Protein AF-A0A929UWH1-F1 (afdb_monomer_lite)

Sequence (260 aa):
MHHELGLTNNSSDIETAPYHGENELKEGVLEALEKSCQVIRGFQQEQYAELMKLINSEALKLARLQFPENMRELSITMRNKKVPEQARENARAQVREIVDFMKRVIMEEIKVGEVDDPPIENARNIVNGVIEDYDINRNDPQAVLDALGVLRIDEEGKKVYRYPGEPLMPQQTTAAYSAYKKAVDEHEAAGELFKQDKSDDNRRNDLIKADMARRYAHNAVARDFKKIFGLNHPDGTPYAEKDYRELIAEMLVTDRQNKQ

Structure (mmCIF, N/CA/C/O backbone):
data_AF-A0A929UWH1-F1
#
_entry.id   AF-A0A929UWH1-F1
#
loop_
_atom_site.group_PDB
_atom_site.id
_atom_site.type_symbol
_atom_site.label_atom_id
_atom_site.label_alt_id
_atom_site.label_comp_id
_atom_site.label_asym_id
_atom_site.label_entity_id
_atom_site.label_seq_id
_atom_site.pdbx_PDB_ins_code
_atom_site.Cartn_x
_atom_site.Cartn_y
_atom_site.Cartn_z
_atom_site.occupancy
_atom_site.B_iso_or_equiv
_atom_site.auth_seq_id
_atom_site.auth_comp_id
_atom_site.auth_asym_id
_atom_site.auth_atom_id
_atom_site.pdbx_PDB_model_num
ATOM 1 N N . MET A 1 1 ? 45.318 -7.996 49.263 1.00 38.03 1 MET A N 1
ATOM 2 C CA . MET A 1 1 ? 44.661 -6.771 48.767 1.00 38.03 1 MET A CA 1
ATOM 3 C C . MET A 1 1 ? 43.555 -7.197 47.819 1.00 38.03 1 MET A C 1
ATOM 5 O O . MET A 1 1 ? 43.838 -7.492 46.668 1.00 38.03 1 MET A O 1
ATOM 9 N N . HIS A 1 2 ? 42.335 -7.319 48.336 1.00 36.84 2 HIS A N 1
ATOM 10 C CA . HIS A 1 2 ? 41.123 -7.562 47.557 1.00 36.84 2 HIS A CA 1
ATOM 11 C C . HIS A 1 2 ? 40.229 -6.343 47.773 1.00 36.84 2 HIS A C 1
ATOM 13 O O . HIS A 1 2 ? 39.871 -6.054 48.911 1.00 36.84 2 HIS A O 1
ATOM 19 N N . HIS A 1 3 ? 39.947 -5.593 46.709 1.00 36.22 3 HIS A N 1
ATOM 20 C CA . HIS A 1 3 ? 38.928 -4.550 46.732 1.00 36.22 3 HIS A CA 1
ATOM 21 C C . HIS A 1 3 ? 37.632 -5.173 46.220 1.00 36.22 3 HIS A C 1
ATOM 23 O O . HIS A 1 3 ? 37.463 -5.368 45.019 1.00 36.22 3 HIS A O 1
ATOM 29 N N . GLU A 1 4 ? 36.740 -5.521 47.142 1.00 38.09 4 GLU A N 1
ATOM 30 C CA . GLU A 1 4 ? 35.331 -5.730 46.830 1.00 38.09 4 GLU A CA 1
ATOM 31 C C . GLU A 1 4 ? 34.687 -4.350 46.647 1.00 38.09 4 GLU A C 1
ATOM 33 O O . GLU A 1 4 ? 34.650 -3.538 47.572 1.00 38.09 4 GLU A O 1
ATOM 38 N N . LEU A 1 5 ? 34.217 -4.059 45.434 1.00 42.53 5 LEU A N 1
ATOM 39 C CA . LEU A 1 5 ? 33.290 -2.958 45.192 1.00 42.53 5 LEU A CA 1
ATOM 40 C C . LEU A 1 5 ? 31.887 -3.475 45.515 1.00 42.53 5 LEU A C 1
ATOM 42 O O . LEU A 1 5 ? 31.260 -4.155 44.706 1.00 42.53 5 LEU A O 1
ATOM 46 N N . GLY A 1 6 ? 31.421 -3.180 46.727 1.00 40.16 6 GLY A N 1
ATOM 47 C CA . GLY A 1 6 ? 30.040 -3.410 47.129 1.00 40.16 6 GLY A CA 1
ATOM 48 C C . GLY A 1 6 ? 29.099 -2.492 46.352 1.00 40.16 6 GLY A C 1
ATOM 49 O O . GLY A 1 6 ? 28.959 -1.320 46.686 1.00 40.16 6 GLY A O 1
ATOM 50 N N . LEU A 1 7 ? 28.443 -3.030 45.325 1.00 41.78 7 LEU A N 1
ATOM 51 C CA . LEU A 1 7 ? 27.240 -2.448 44.735 1.00 41.78 7 LEU A CA 1
ATOM 52 C C . LEU A 1 7 ? 26.033 -3.201 45.295 1.00 41.78 7 LEU A C 1
ATOM 54 O O . LEU A 1 7 ? 25.549 -4.169 44.712 1.00 41.78 7 LEU A O 1
ATOM 58 N N . THR A 1 8 ? 25.553 -2.769 46.457 1.00 43.72 8 THR A N 1
ATOM 59 C CA . THR A 1 8 ? 24.218 -3.138 46.930 1.00 43.72 8 THR A CA 1
ATOM 60 C C . THR A 1 8 ? 23.204 -2.289 46.167 1.00 43.72 8 THR A C 1
ATOM 62 O O . THR A 1 8 ? 22.908 -1.164 46.563 1.00 43.72 8 THR A O 1
ATOM 65 N N . ASN A 1 9 ? 22.694 -2.802 45.047 1.00 43.44 9 ASN A N 1
ATOM 66 C CA . ASN A 1 9 ? 21.530 -2.220 44.382 1.00 43.44 9 ASN A CA 1
ATOM 67 C C . ASN A 1 9 ? 20.269 -2.614 45.159 1.00 43.44 9 ASN A C 1
ATOM 69 O O . ASN A 1 9 ? 19.673 -3.660 44.903 1.00 43.44 9 ASN A O 1
ATOM 73 N N . ASN A 1 10 ? 19.853 -1.768 46.101 1.00 41.88 10 ASN A N 1
ATOM 74 C CA . ASN A 1 10 ? 18.475 -1.787 46.580 1.00 41.88 10 ASN A CA 1
ATOM 75 C C . ASN A 1 10 ? 17.590 -1.171 45.488 1.00 41.88 10 ASN A C 1
ATOM 77 O O . ASN A 1 10 ? 17.673 0.014 45.185 1.00 41.88 10 ASN A O 1
ATOM 81 N N . SER A 1 11 ? 16.768 -2.011 44.863 1.00 47.72 11 SER A N 1
ATOM 82 C CA . SER A 1 11 ? 15.893 -1.691 43.727 1.00 47.72 11 SER A CA 1
ATOM 83 C C . SER A 1 11 ? 14.599 -0.944 44.116 1.00 47.72 11 SER A C 1
ATOM 85 O O . SER A 1 11 ? 13.611 -1.039 43.389 1.00 47.72 11 SER A O 1
ATOM 87 N N . SER A 1 12 ? 14.541 -0.241 45.251 1.00 52.47 12 SER A N 1
ATOM 88 C CA . SER A 1 12 ? 13.263 0.255 45.800 1.00 52.47 12 SER A CA 1
ATOM 89 C C . SER A 1 12 ? 13.141 1.759 46.035 1.00 52.47 12 SER A C 1
ATOM 91 O O . SER A 1 12 ? 12.050 2.192 46.385 1.00 52.47 12 SER A O 1
ATOM 93 N N . ASP A 1 13 ? 14.176 2.568 45.804 1.00 45.16 13 ASP A N 1
ATOM 94 C CA . ASP A 1 13 ? 14.167 3.961 46.288 1.00 45.16 13 ASP A CA 1
ATOM 95 C C . ASP A 1 13 ? 14.037 4.999 45.158 1.00 45.16 13 ASP A C 1
ATOM 97 O O . ASP A 1 13 ? 14.641 6.069 45.202 1.00 45.16 13 ASP A O 1
ATOM 101 N N . ILE A 1 14 ? 13.237 4.704 44.127 1.00 45.81 14 ILE A N 1
ATOM 102 C CA . ILE A 1 14 ? 12.663 5.767 43.289 1.00 45.81 14 ILE A CA 1
ATOM 103 C C . ILE A 1 14 ? 11.244 5.999 43.799 1.00 45.81 14 ILE A C 1
ATOM 105 O O . ILE A 1 14 ? 10.287 5.384 43.331 1.00 45.81 14 ILE A O 1
ATOM 109 N N . GLU A 1 15 ? 11.114 6.878 44.792 1.00 42.31 15 GLU A N 1
ATOM 110 C CA . GLU A 1 15 ? 9.823 7.446 45.166 1.00 42.31 15 GLU A CA 1
ATOM 111 C C . GLU A 1 15 ? 9.241 8.170 43.942 1.00 42.31 15 GLU A C 1
ATOM 113 O O . GLU A 1 15 ? 9.711 9.234 43.536 1.00 42.31 15 GLU A O 1
ATOM 118 N N . THR A 1 16 ? 8.213 7.588 43.321 1.00 54.50 16 THR A N 1
ATOM 119 C CA . THR A 1 16 ? 7.440 8.234 42.256 1.00 54.50 16 THR A CA 1
ATOM 120 C C . THR A 1 16 ? 6.512 9.278 42.872 1.00 54.50 16 THR A C 1
ATOM 122 O O . THR A 1 16 ? 5.300 9.075 42.975 1.00 54.50 16 THR A O 1
ATOM 125 N N . ALA A 1 17 ? 7.077 10.399 43.319 1.00 46.97 17 ALA A N 1
ATOM 126 C CA . ALA A 1 17 ? 6.291 11.606 43.526 1.00 46.97 17 ALA A CA 1
ATOM 127 C C . ALA A 1 17 ? 5.683 12.035 42.171 1.00 46.97 17 ALA A C 1
ATOM 129 O O . ALA A 1 17 ? 6.364 11.914 41.146 1.00 46.97 17 ALA A O 1
ATOM 130 N N . PRO A 1 18 ? 4.429 12.529 42.118 1.00 45.47 18 PRO A N 1
ATOM 131 C CA . PRO A 1 18 ? 3.851 13.048 40.883 1.00 45.47 18 PRO A CA 1
ATOM 132 C C . PRO A 1 18 ? 4.742 14.171 40.346 1.00 45.47 18 PRO A C 1
ATOM 134 O O . PRO A 1 18 ? 4.928 15.197 41.002 1.00 45.47 18 PRO A O 1
ATOM 137 N N . TYR A 1 19 ? 5.337 13.966 39.174 1.00 48.81 19 TYR A N 1
ATOM 138 C CA . TYR A 1 19 ? 6.228 14.949 38.572 1.00 48.81 19 TYR A CA 1
ATOM 139 C C . TYR A 1 19 ? 5.392 16.127 38.052 1.00 48.81 19 TYR A C 1
ATOM 141 O O . TYR A 1 19 ? 4.645 15.997 37.080 1.00 48.81 19 TYR A O 1
ATOM 149 N N . HIS A 1 20 ? 5.494 17.290 38.701 1.00 48.88 20 HIS A N 1
ATOM 150 C CA . HIS A 1 20 ? 4.890 18.538 38.227 1.00 48.88 20 HIS A CA 1
ATOM 151 C C . HIS A 1 20 ? 5.656 19.052 37.001 1.00 48.88 20 HIS A C 1
ATOM 153 O O . HIS A 1 20 ? 6.527 19.905 37.103 1.00 48.88 20 HIS A O 1
ATOM 159 N N . GLY A 1 21 ? 5.343 18.458 35.852 1.00 49.44 21 GLY A N 1
ATOM 160 C CA . GLY A 1 21 ? 5.981 18.728 34.565 1.00 49.44 21 GLY A CA 1
ATOM 161 C C . GLY A 1 21 ? 5.683 17.670 33.501 1.00 49.44 21 GLY A C 1
ATOM 162 O O . GLY A 1 21 ? 6.377 17.622 32.494 1.00 49.44 21 GLY A O 1
ATOM 163 N N . GLU A 1 22 ? 4.681 16.794 33.692 1.00 56.84 22 GLU A N 1
ATOM 164 C CA . GLU A 1 22 ? 4.363 15.716 32.738 1.00 56.84 22 GLU A CA 1
ATOM 165 C C . GLU A 1 22 ? 4.211 16.198 31.290 1.00 56.84 22 GLU A C 1
ATOM 167 O O . GLU A 1 22 ? 4.570 15.466 30.372 1.00 56.84 22 GLU A O 1
ATOM 172 N N . ASN A 1 23 ? 3.694 17.411 31.079 1.00 55.59 23 ASN A N 1
ATOM 173 C CA . ASN A 1 23 ? 3.563 17.984 29.741 1.00 55.59 23 ASN A CA 1
ATOM 174 C C . ASN A 1 23 ? 4.925 18.364 29.146 1.00 55.59 23 ASN A C 1
ATOM 176 O O . ASN A 1 23 ? 5.203 17.969 28.022 1.00 55.59 23 ASN A O 1
ATOM 180 N N . GLU A 1 24 ? 5.803 19.018 29.908 1.00 55.66 24 GLU A N 1
ATOM 181 C CA . GLU A 1 24 ? 7.163 19.373 29.469 1.00 55.66 24 GLU A CA 1
ATOM 182 C C . GLU A 1 24 ? 8.031 18.123 29.246 1.00 55.66 24 GLU A C 1
ATOM 184 O O . GLU A 1 24 ? 8.805 18.049 28.294 1.00 55.66 24 GLU A O 1
ATOM 189 N N . LEU A 1 25 ? 7.853 17.087 30.075 1.00 55.75 25 LEU A N 1
ATOM 190 C CA . LEU A 1 25 ? 8.515 15.793 29.902 1.00 55.75 25 LEU A CA 1
ATOM 191 C C . LEU A 1 25 ? 8.012 15.068 28.643 1.00 55.75 25 LEU A C 1
ATOM 193 O O . LEU A 1 25 ? 8.815 14.527 27.885 1.00 55.75 25 LEU A O 1
ATOM 197 N N . LYS A 1 26 ? 6.696 15.071 28.388 1.00 58.78 26 LYS A N 1
ATOM 198 C CA . LYS A 1 26 ? 6.110 14.513 27.156 1.00 58.78 26 LYS A CA 1
ATOM 199 C C . LYS A 1 26 ? 6.575 15.280 25.918 1.00 58.78 26 LYS A C 1
ATOM 201 O O . LYS A 1 26 ? 6.904 14.645 24.920 1.00 58.78 26 LYS A O 1
ATOM 206 N N . GLU A 1 27 ? 6.643 16.607 25.981 1.00 61.00 27 GLU A N 1
ATOM 207 C CA . GLU A 1 27 ? 7.159 17.453 24.900 1.00 61.00 27 GLU A CA 1
ATOM 208 C C . GLU A 1 27 ? 8.643 17.180 24.628 1.00 61.00 27 GLU A C 1
ATOM 210 O O . GLU A 1 27 ? 9.016 16.956 23.478 1.00 61.00 27 GLU A O 1
ATOM 215 N N . GLY A 1 28 ? 9.472 17.070 25.670 1.00 66.38 28 GLY A N 1
ATOM 216 C CA . GLY A 1 28 ? 10.888 16.718 25.527 1.00 66.38 28 GLY A CA 1
ATOM 217 C C . GLY A 1 28 ? 11.109 15.320 24.934 1.00 66.38 28 GLY A C 1
ATOM 218 O O . GLY A 1 28 ? 12.001 15.128 24.103 1.00 66.38 28 GLY A O 1
ATOM 219 N N . VAL A 1 29 ? 10.272 14.341 25.298 1.00 68.25 29 VAL A N 1
ATOM 220 C CA . VAL A 1 29 ? 10.299 12.994 24.700 1.00 68.25 29 VAL A CA 1
ATOM 221 C C . VAL A 1 29 ? 9.886 13.035 23.226 1.00 68.25 29 VAL A C 1
ATOM 223 O O . VAL A 1 29 ? 10.536 12.396 22.398 1.00 68.25 29 VAL A O 1
ATOM 226 N N . LEU A 1 30 ? 8.846 13.796 22.873 1.00 61.34 30 LEU A N 1
ATOM 227 C CA . LEU A 1 30 ? 8.414 13.962 21.482 1.00 61.34 30 LEU A CA 1
ATOM 228 C C . LEU A 1 30 ? 9.494 14.637 20.629 1.00 61.34 30 LEU A C 1
ATOM 230 O O . LEU A 1 30 ? 9.808 14.135 19.553 1.00 61.34 30 LEU A O 1
ATOM 234 N N . GLU A 1 31 ? 10.126 15.701 21.125 1.00 70.44 31 GLU A N 1
ATOM 235 C CA . GLU A 1 31 ? 11.210 16.391 20.417 1.00 70.44 31 GLU A CA 1
ATOM 236 C C . GLU A 1 31 ? 12.421 15.463 20.192 1.00 70.44 31 GLU A C 1
ATOM 238 O O . GLU A 1 31 ? 13.012 15.432 19.108 1.00 70.44 31 GLU A O 1
ATOM 243 N N . ALA A 1 32 ? 12.779 14.652 21.193 1.00 69.25 32 ALA A N 1
ATOM 244 C CA . ALA A 1 32 ? 13.854 13.667 21.076 1.00 69.25 32 ALA A CA 1
ATOM 245 C C . ALA A 1 32 ? 13.533 12.566 20.049 1.00 69.25 32 ALA A C 1
ATOM 247 O O . ALA A 1 32 ? 14.407 12.164 19.269 1.00 69.25 32 ALA A O 1
ATOM 248 N N . LEU A 1 33 ? 12.282 12.098 20.012 1.00 65.19 33 LEU A N 1
ATOM 249 C CA . LEU A 1 33 ? 11.807 11.136 19.017 1.00 65.19 33 LEU A CA 1
ATOM 250 C C . LEU 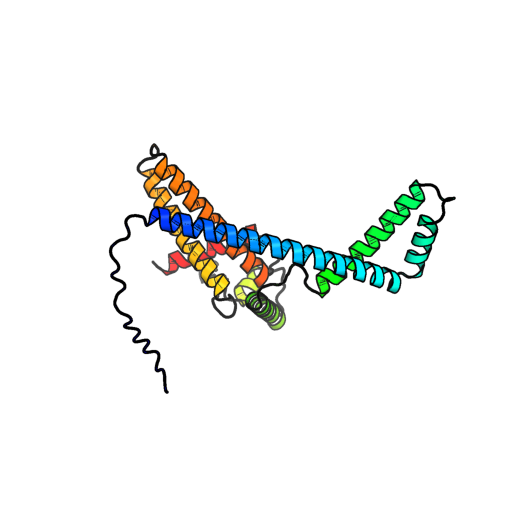A 1 33 ? 11.786 11.742 17.610 1.00 65.19 33 LEU A C 1
ATOM 252 O O . LEU A 1 33 ? 12.208 11.076 16.666 1.00 65.19 33 LEU A O 1
ATOM 256 N N . GLU A 1 34 ? 11.364 12.997 17.455 1.00 64.94 34 GLU A N 1
ATOM 257 C CA . GLU A 1 34 ? 11.381 13.698 16.167 1.00 64.94 34 GLU A CA 1
ATOM 258 C C . GLU A 1 34 ? 12.802 13.872 15.633 1.00 64.94 34 GLU A C 1
ATOM 260 O O . GLU A 1 34 ? 13.061 13.546 14.471 1.00 64.94 34 GLU A O 1
ATOM 265 N N . LYS A 1 35 ? 13.747 14.302 16.478 1.00 76.38 35 LYS A N 1
ATOM 266 C CA . LYS A 1 35 ? 15.167 14.410 16.103 1.00 76.38 35 LYS A CA 1
ATOM 267 C C . LYS A 1 35 ? 15.742 13.055 15.706 1.00 76.38 35 LYS A C 1
ATOM 269 O O . LYS A 1 35 ? 16.401 12.945 14.674 1.00 76.38 35 LYS A O 1
ATOM 274 N N . SER A 1 36 ? 15.438 12.011 16.473 1.00 69.12 36 SER A N 1
ATOM 275 C CA . SER A 1 36 ? 15.873 10.646 16.157 1.00 69.12 36 SER A CA 1
ATOM 276 C C . SER A 1 36 ? 15.295 10.170 14.819 1.00 69.12 36 SER A C 1
ATOM 278 O O . SER A 1 36 ? 16.029 9.654 13.978 1.00 69.12 36 SER A O 1
ATOM 280 N N . CYS A 1 37 ? 14.007 10.420 14.560 1.00 62.44 37 CYS A N 1
ATOM 281 C CA . CYS A 1 37 ? 13.369 10.128 13.276 1.00 62.44 37 CYS A CA 1
ATOM 282 C C . CYS A 1 37 ? 14.017 10.892 12.112 1.00 62.44 37 CYS A C 1
ATOM 284 O O . CYS A 1 37 ? 14.221 10.318 11.044 1.00 62.44 37 CYS A O 1
ATOM 286 N N . GLN A 1 38 ? 14.338 12.177 12.291 1.00 64.31 38 GLN A N 1
ATOM 287 C CA . GLN A 1 38 ? 15.007 12.986 11.267 1.00 64.31 38 GLN A CA 1
ATOM 288 C C . GLN A 1 38 ? 16.402 12.443 10.939 1.00 64.31 38 GLN A C 1
ATOM 290 O O . GLN A 1 38 ? 16.737 12.302 9.764 1.00 64.31 38 GLN A O 1
ATOM 295 N N . VAL A 1 39 ? 17.182 12.077 11.958 1.00 75.56 39 VAL A N 1
ATOM 296 C CA . VAL A 1 39 ? 18.516 11.481 11.791 1.00 75.56 39 VAL A CA 1
ATOM 297 C C . VAL A 1 39 ? 18.433 10.144 11.049 1.00 75.56 39 VAL A C 1
ATOM 299 O O . VAL A 1 39 ? 19.158 9.936 10.078 1.00 75.56 39 VAL A O 1
ATOM 302 N N . ILE A 1 40 ? 17.502 9.266 11.436 1.00 70.19 40 ILE A N 1
ATOM 303 C CA . ILE A 1 40 ? 17.277 7.982 10.752 1.00 70.19 40 ILE A CA 1
ATOM 304 C C . ILE A 1 40 ? 16.884 8.202 9.285 1.00 70.19 40 ILE A C 1
ATOM 306 O O . ILE A 1 40 ? 17.428 7.539 8.403 1.00 70.19 40 ILE A O 1
ATOM 310 N N . ARG A 1 41 ? 15.991 9.161 8.999 1.00 64.12 41 ARG A N 1
ATOM 311 C CA . ARG A 1 41 ? 15.627 9.515 7.616 1.00 64.12 41 ARG A CA 1
ATOM 312 C C . ARG A 1 41 ? 16.831 10.010 6.816 1.00 64.12 41 ARG A C 1
ATOM 314 O O . ARG A 1 41 ? 16.951 9.651 5.649 1.00 64.12 41 ARG A O 1
ATOM 321 N N . GLY A 1 42 ? 17.716 10.793 7.432 1.00 69.94 42 GLY A N 1
ATOM 322 C CA . GLY A 1 42 ? 18.971 11.230 6.816 1.00 69.94 42 GLY A CA 1
ATOM 323 C C . GLY A 1 42 ? 19.850 10.047 6.409 1.00 69.94 42 GLY A C 1
ATOM 324 O O . GLY A 1 42 ? 20.216 9.928 5.242 1.00 69.94 42 GLY A O 1
ATOM 325 N N . PHE A 1 43 ? 20.090 9.106 7.326 1.00 73.88 43 PHE A N 1
ATOM 326 C CA . PHE A 1 43 ? 20.864 7.898 7.021 1.00 73.88 43 PHE A CA 1
ATOM 327 C C . PHE A 1 43 ? 20.225 7.041 5.925 1.00 73.88 43 PHE A C 1
ATOM 329 O O . PHE A 1 43 ? 20.925 6.551 5.041 1.00 73.88 43 PHE A O 1
ATOM 336 N N . GLN A 1 44 ? 18.899 6.889 5.936 1.00 67.81 44 GLN A N 1
ATOM 337 C CA . GLN A 1 44 ? 18.180 6.157 4.891 1.00 67.81 44 GLN A CA 1
ATOM 338 C C . GLN A 1 44 ? 18.331 6.824 3.517 1.00 67.81 44 GLN A C 1
ATOM 340 O O . GLN A 1 44 ? 18.519 6.131 2.518 1.00 67.81 44 GLN A O 1
ATOM 345 N N . GLN A 1 45 ? 18.290 8.158 3.451 1.00 65.44 45 GLN A N 1
ATOM 346 C CA . GLN A 1 45 ? 18.508 8.901 2.207 1.00 65.44 45 GLN A CA 1
ATOM 347 C C . GLN A 1 45 ? 19.938 8.740 1.682 1.00 65.44 45 GLN A C 1
ATOM 349 O O . GLN A 1 45 ? 20.121 8.531 0.483 1.00 65.44 45 GLN A O 1
ATOM 354 N N . GLU A 1 46 ? 20.942 8.796 2.559 1.00 75.12 46 GLU A N 1
ATOM 355 C CA . GLU A 1 46 ? 22.346 8.587 2.189 1.00 75.12 46 GLU A CA 1
ATOM 356 C C . GLU A 1 46 ? 22.598 7.162 1.687 1.00 75.12 46 GLU A C 1
ATOM 358 O O . GLU A 1 46 ? 23.182 6.975 0.617 1.00 75.12 46 GLU A O 1
ATOM 363 N N . GLN A 1 47 ? 22.095 6.154 2.404 1.00 73.31 47 GLN A N 1
ATOM 364 C CA . GLN A 1 47 ? 22.201 4.753 1.993 1.00 73.31 47 GLN A CA 1
ATOM 365 C C . GLN A 1 47 ? 21.502 4.501 0.657 1.00 73.31 47 GLN A C 1
ATOM 367 O O . GLN A 1 47 ? 22.062 3.840 -0.219 1.00 73.31 47 GLN A O 1
ATOM 372 N N . TYR A 1 48 ? 20.308 5.068 0.468 1.00 72.00 48 TYR A N 1
ATOM 373 C CA . TYR A 1 48 ? 19.596 4.976 -0.800 1.00 72.00 48 TYR A CA 1
ATOM 374 C C . TYR A 1 48 ? 20.378 5.655 -1.931 1.00 72.00 48 TYR A C 1
ATOM 376 O O . TYR A 1 48 ? 20.497 5.098 -3.018 1.00 72.00 48 TYR A O 1
ATOM 384 N N . ALA A 1 49 ? 20.975 6.825 -1.690 1.00 73.75 49 ALA A N 1
ATOM 385 C CA . ALA A 1 49 ? 21.788 7.509 -2.691 1.00 73.75 49 ALA A CA 1
ATOM 386 C C . ALA A 1 49 ? 23.019 6.683 -3.112 1.00 73.75 49 ALA A C 1
ATOM 388 O O . ALA A 1 49 ? 23.303 6.587 -4.308 1.00 73.75 49 ALA A O 1
ATOM 389 N N . GLU A 1 50 ? 23.725 6.060 -2.165 1.00 83.00 50 GLU A N 1
ATOM 390 C CA . GLU A 1 50 ? 24.855 5.168 -2.461 1.00 83.00 50 GLU A CA 1
ATOM 391 C C . GLU A 1 50 ? 24.418 3.909 -3.218 1.00 83.00 50 GLU A C 1
ATOM 393 O O . GLU A 1 50 ? 25.018 3.550 -4.235 1.00 83.00 50 GLU A O 1
ATOM 398 N N . LEU A 1 51 ? 23.311 3.290 -2.806 1.00 79.31 51 LEU A N 1
ATOM 399 C CA . LEU A 1 51 ? 22.727 2.155 -3.517 1.00 79.31 51 LEU A CA 1
ATOM 400 C C . LEU A 1 51 ? 22.378 2.519 -4.966 1.00 79.31 51 LEU A C 1
ATOM 402 O O . LEU A 1 51 ? 22.732 1.798 -5.897 1.00 79.31 51 LEU A O 1
ATOM 406 N N . MET A 1 52 ? 21.767 3.683 -5.188 1.00 79.62 52 MET A N 1
ATOM 407 C CA . MET A 1 52 ? 21.434 4.153 -6.532 1.00 79.62 52 MET A CA 1
ATOM 408 C C . MET A 1 52 ? 22.676 4.419 -7.391 1.00 79.62 52 MET A C 1
ATOM 410 O O . MET A 1 52 ? 22.634 4.181 -8.600 1.00 79.62 52 MET A O 1
ATOM 414 N N . LYS A 1 53 ? 23.799 4.866 -6.808 1.00 86.75 53 LYS A N 1
ATOM 415 C CA . LYS A 1 53 ? 25.076 4.982 -7.539 1.00 86.75 53 LYS A CA 1
ATOM 416 C C . LYS A 1 53 ? 25.568 3.616 -8.015 1.00 86.75 53 LYS A C 1
ATOM 418 O O . LYS A 1 53 ? 25.965 3.493 -9.176 1.00 86.75 53 LYS A O 1
ATOM 423 N N . LEU A 1 54 ? 25.512 2.601 -7.151 1.00 87.75 54 LEU A N 1
ATOM 424 C CA . LEU A 1 54 ? 25.902 1.231 -7.492 1.00 87.75 54 LEU A CA 1
ATOM 425 C C . LEU A 1 54 ? 25.001 0.653 -8.586 1.00 87.75 54 LEU A C 1
ATOM 427 O O . LEU A 1 54 ? 25.508 0.175 -9.599 1.00 87.75 54 LEU A O 1
ATOM 431 N N . ILE A 1 55 ? 23.681 0.793 -8.445 1.00 82.31 55 ILE A N 1
ATOM 432 C CA . ILE A 1 55 ? 22.711 0.325 -9.443 1.00 82.31 55 ILE A CA 1
ATOM 433 C C . ILE A 1 55 ? 22.950 0.998 -10.794 1.00 82.31 55 ILE A C 1
ATOM 435 O O . ILE A 1 55 ? 22.994 0.317 -11.811 1.00 82.31 55 ILE A O 1
ATOM 439 N N . ASN A 1 56 ? 23.156 2.318 -10.834 1.00 84.88 56 ASN A N 1
ATOM 440 C CA . ASN A 1 56 ? 23.435 3.020 -12.091 1.00 84.88 56 ASN A CA 1
ATOM 441 C C . ASN A 1 56 ? 24.734 2.514 -12.755 1.00 84.88 56 ASN A C 1
ATOM 443 O O . ASN A 1 56 ? 24.814 2.426 -13.982 1.00 84.88 56 ASN A O 1
ATOM 447 N N . SER A 1 57 ? 25.754 2.182 -11.955 1.00 90.50 57 SER A N 1
ATOM 448 C CA . SER A 1 57 ? 27.021 1.622 -12.442 1.00 90.50 57 SER A CA 1
ATOM 449 C C . SER A 1 57 ? 26.829 0.227 -13.046 1.00 90.50 57 SER A C 1
ATOM 451 O O . SER A 1 57 ? 27.288 -0.033 -14.162 1.00 90.50 57 SER A O 1
ATOM 453 N N . GLU A 1 58 ? 26.109 -0.656 -12.351 1.00 88.94 58 GLU A N 1
ATOM 454 C CA . GLU A 1 58 ? 25.817 -2.010 -12.833 1.00 88.94 58 GLU A CA 1
ATOM 455 C C . GLU A 1 58 ? 24.866 -2.002 -14.035 1.00 88.94 58 GLU A C 1
ATOM 457 O O . GLU A 1 58 ? 25.111 -2.706 -15.013 1.00 88.94 58 GLU A O 1
ATOM 462 N N . ALA A 1 59 ? 23.863 -1.122 -14.049 1.00 86.12 59 ALA A N 1
ATOM 463 C CA . ALA A 1 59 ? 22.954 -0.944 -15.180 1.00 86.12 59 ALA A CA 1
ATOM 464 C C . ALA A 1 59 ? 23.713 -0.597 -16.468 1.00 86.12 59 ALA A C 1
ATOM 466 O O . ALA A 1 59 ? 23.438 -1.151 -17.533 1.00 86.12 59 ALA A O 1
ATOM 467 N N . LEU A 1 60 ? 24.723 0.274 -16.377 1.00 90.25 60 LEU A N 1
ATOM 468 C CA . LEU A 1 60 ? 25.573 0.615 -17.516 1.00 90.25 60 LEU A CA 1
ATOM 469 C C . LEU A 1 60 ? 26.437 -0.566 -17.986 1.00 90.25 60 LEU A C 1
ATOM 471 O O . LEU A 1 60 ? 26.681 -0.702 -19.188 1.00 90.25 60 LEU A O 1
ATOM 475 N N . LYS A 1 61 ? 26.919 -1.412 -17.069 1.00 90.62 61 LYS A N 1
ATOM 476 C CA . LYS A 1 61 ? 27.670 -2.627 -17.424 1.00 90.62 61 LYS A CA 1
ATOM 477 C C . LYS A 1 61 ? 26.766 -3.638 -18.125 1.00 90.62 61 LYS A C 1
ATOM 479 O O . LYS A 1 61 ? 27.125 -4.101 -19.206 1.00 90.62 61 LYS A O 1
ATOM 484 N N . LEU A 1 62 ? 25.583 -3.909 -17.572 1.00 85.81 62 LEU A N 1
ATOM 485 C CA . LEU A 1 62 ? 24.591 -4.802 -18.173 1.00 85.81 62 LEU A CA 1
ATOM 486 C C . LEU A 1 62 ? 24.136 -4.308 -19.546 1.00 85.81 62 LEU A C 1
ATOM 488 O O . LEU A 1 62 ? 24.093 -5.091 -20.489 1.00 85.81 62 LEU A O 1
ATOM 492 N N . ALA A 1 63 ? 23.900 -3.003 -19.705 1.00 83.50 63 ALA A N 1
ATOM 493 C CA . ALA A 1 63 ? 23.557 -2.409 -20.997 1.00 83.50 63 ALA A CA 1
ATOM 494 C C . ALA A 1 63 ? 24.607 -2.717 -22.077 1.00 83.50 63 ALA A C 1
ATOM 496 O O . ALA A 1 63 ? 24.259 -3.038 -23.211 1.00 83.50 63 ALA A O 1
ATOM 497 N N . ARG A 1 64 ? 25.900 -2.657 -21.730 1.00 89.12 64 ARG A N 1
ATOM 498 C CA . ARG A 1 64 ? 26.999 -2.981 -22.657 1.00 89.12 64 ARG A CA 1
ATOM 499 C C . ARG A 1 64 ? 27.111 -4.471 -22.962 1.00 89.12 64 ARG A C 1
ATOM 501 O O . ARG A 1 64 ? 27.589 -4.809 -24.037 1.00 89.12 64 ARG A O 1
ATOM 508 N N . LEU A 1 65 ? 26.717 -5.333 -22.029 1.00 88.00 65 LEU A N 1
ATOM 509 C CA . LEU A 1 65 ? 26.719 -6.781 -22.228 1.00 88.00 65 LEU A CA 1
ATOM 510 C C . LEU A 1 65 ? 25.546 -7.226 -23.105 1.00 88.00 65 LEU A C 1
ATOM 512 O O . LEU A 1 65 ? 25.742 -8.014 -24.023 1.00 88.00 65 LEU A O 1
ATOM 516 N N . GLN A 1 66 ? 24.352 -6.689 -22.853 1.00 83.56 66 GLN A N 1
ATOM 517 C CA . GLN A 1 66 ? 23.132 -7.084 -23.556 1.00 83.56 66 GLN A CA 1
ATOM 518 C C . GLN A 1 66 ? 22.998 -6.426 -24.935 1.00 83.56 66 GLN A C 1
ATOM 520 O O . GLN A 1 66 ? 22.465 -7.033 -25.860 1.00 83.56 66 GLN A O 1
ATOM 525 N N . PHE A 1 67 ? 23.488 -5.190 -25.084 1.00 88.12 67 PHE A N 1
ATOM 526 C CA . PHE A 1 67 ? 23.384 -4.403 -26.318 1.00 88.12 67 PHE A CA 1
ATOM 527 C C . PHE A 1 67 ? 24.757 -3.887 -26.792 1.00 88.12 67 PHE A C 1
ATOM 529 O O . PHE A 1 67 ? 24.960 -2.674 -26.908 1.00 88.12 67 PHE A O 1
ATOM 536 N N . PRO A 1 68 ? 25.730 -4.777 -27.060 1.00 84.50 68 PRO A N 1
ATOM 537 C CA . PRO A 1 68 ? 27.122 -4.389 -27.285 1.00 84.50 68 PRO A CA 1
ATOM 538 C C . PRO A 1 68 ? 27.310 -3.486 -28.510 1.00 84.50 68 PRO A C 1
ATOM 540 O O . PRO A 1 68 ? 27.977 -2.454 -28.405 1.00 84.50 68 PRO A O 1
ATOM 543 N N . GLU A 1 69 ? 26.695 -3.822 -29.648 1.00 87.75 69 GLU A N 1
ATOM 544 C CA . GLU A 1 69 ? 26.837 -3.044 -30.887 1.00 87.75 69 GLU A CA 1
ATOM 545 C C . GLU A 1 69 ? 26.128 -1.688 -30.790 1.00 87.75 69 GLU A C 1
ATOM 547 O O . GLU A 1 69 ? 26.751 -0.654 -31.033 1.00 87.75 69 GLU A O 1
ATOM 552 N N . ASN A 1 70 ? 24.885 -1.655 -30.294 1.00 85.81 70 ASN A N 1
ATOM 553 C CA . ASN A 1 70 ? 24.147 -0.403 -30.095 1.00 85.81 70 ASN A CA 1
ATOM 554 C C . ASN A 1 70 ? 24.903 0.549 -29.154 1.00 85.81 70 ASN A C 1
ATOM 556 O O . ASN A 1 70 ? 25.106 1.721 -29.467 1.00 85.81 70 ASN A O 1
ATOM 560 N N . MET A 1 71 ? 25.384 0.057 -28.008 1.00 88.56 71 MET A N 1
ATOM 561 C CA . MET A 1 71 ? 26.124 0.887 -27.050 1.00 88.56 71 MET A CA 1
ATOM 562 C C . MET A 1 71 ? 27.461 1.380 -27.617 1.00 88.56 71 MET A C 1
ATOM 564 O O . MET A 1 71 ? 27.914 2.483 -27.284 1.00 88.56 71 MET A O 1
ATOM 568 N N . ARG A 1 72 ? 28.101 0.590 -28.485 1.00 91.25 72 ARG A N 1
ATOM 569 C CA . ARG A 1 72 ? 29.329 0.974 -29.183 1.00 91.25 72 ARG A CA 1
ATOM 570 C C . ARG A 1 72 ? 29.068 2.079 -30.204 1.00 91.25 72 ARG A C 1
ATOM 572 O O . ARG A 1 72 ? 29.783 3.083 -30.183 1.00 91.25 72 ARG A O 1
ATOM 579 N N . GLU A 1 73 ? 28.047 1.938 -31.043 1.00 91.25 73 GLU A N 1
ATOM 580 C CA . GLU A 1 73 ? 27.659 2.942 -32.042 1.00 91.25 73 GLU A CA 1
ATOM 581 C C . GLU A 1 73 ? 27.248 4.270 -31.398 1.00 91.25 73 GLU A C 1
ATOM 583 O O . GLU A 1 73 ? 27.715 5.339 -31.810 1.00 91.25 73 GLU A O 1
ATOM 588 N N . LEU A 1 74 ? 26.457 4.218 -30.323 1.00 90.31 74 LEU A N 1
ATOM 589 C CA . LEU A 1 74 ? 26.059 5.405 -29.565 1.00 90.31 74 LEU A CA 1
ATOM 590 C C . LEU A 1 74 ? 27.269 6.107 -28.938 1.00 90.31 74 LEU A C 1
ATOM 592 O O . LEU A 1 74 ? 27.403 7.329 -29.029 1.00 90.31 74 LEU A O 1
ATOM 596 N N . SER A 1 75 ? 28.208 5.342 -28.374 1.00 90.44 75 SER A N 1
ATOM 597 C CA . SER A 1 75 ? 29.455 5.876 -27.813 1.00 90.44 75 SER A CA 1
ATOM 598 C C . SER A 1 75 ? 30.332 6.554 -28.874 1.00 90.44 75 SER A C 1
ATOM 600 O O . SER A 1 75 ? 30.871 7.639 -28.633 1.00 90.44 75 SER A O 1
ATOM 602 N N . ILE A 1 76 ? 30.450 5.958 -30.066 1.00 92.88 76 ILE A N 1
ATOM 603 C CA . ILE A 1 76 ? 31.178 6.550 -31.200 1.00 92.88 76 ILE A CA 1
ATOM 604 C C . ILE A 1 76 ? 30.506 7.857 -31.630 1.00 92.88 76 ILE A C 1
ATOM 606 O O . ILE A 1 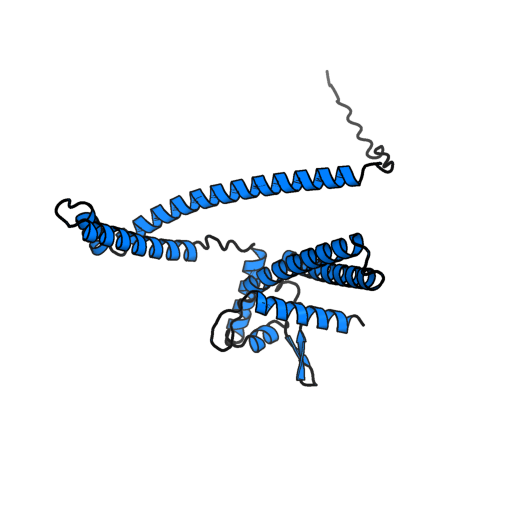76 ? 31.183 8.881 -31.760 1.00 92.88 76 ILE A O 1
ATOM 610 N N . THR A 1 77 ? 29.182 7.843 -31.780 1.00 89.81 77 THR A N 1
ATOM 611 C CA . THR A 1 77 ? 28.378 9.006 -32.181 1.00 89.81 77 THR A CA 1
ATOM 612 C C . THR A 1 77 ? 28.548 10.161 -31.197 1.00 89.81 77 THR A C 1
ATOM 614 O O . THR A 1 77 ? 28.850 11.281 -31.604 1.00 89.81 77 THR A O 1
ATOM 617 N N . MET A 1 78 ? 28.474 9.889 -29.891 1.00 90.81 78 MET A N 1
ATOM 618 C CA . MET A 1 78 ? 28.661 10.895 -28.840 1.00 90.81 78 MET A CA 1
ATOM 619 C C . MET A 1 78 ? 30.072 11.506 -28.814 1.00 90.81 78 MET A C 1
ATOM 621 O O . MET A 1 78 ? 30.227 12.686 -28.489 1.00 90.81 78 MET A O 1
ATOM 625 N N . ARG A 1 79 ? 31.112 10.719 -29.127 1.00 89.81 79 ARG A N 1
ATOM 626 C CA . ARG A 1 79 ? 32.520 11.166 -29.109 1.00 89.81 79 ARG A CA 1
ATOM 627 C C . ARG A 1 79 ? 32.945 11.867 -30.397 1.00 89.81 79 ARG A C 1
ATOM 629 O O . ARG A 1 79 ? 33.923 12.619 -30.388 1.00 89.81 79 ARG A O 1
ATOM 636 N N . ASN A 1 80 ? 32.239 11.637 -31.500 1.00 90.81 80 ASN A N 1
ATOM 637 C CA . ASN A 1 80 ? 32.592 12.201 -32.790 1.00 90.81 80 ASN A CA 1
ATOM 638 C C . ASN A 1 80 ? 32.194 13.682 -32.878 1.00 90.81 80 ASN A C 1
ATOM 640 O O . ASN A 1 80 ? 31.033 14.028 -33.070 1.00 90.81 80 ASN A O 1
ATOM 644 N N . LYS A 1 81 ? 33.185 14.575 -32.802 1.00 86.56 81 LYS A N 1
ATOM 645 C CA . LYS A 1 81 ? 32.981 16.031 -32.904 1.00 86.56 81 LYS A CA 1
ATOM 646 C C . LYS A 1 81 ? 32.478 16.500 -34.278 1.00 86.56 81 LYS A C 1
ATOM 648 O O . LYS A 1 81 ? 32.080 17.652 -34.392 1.00 86.56 81 LYS A O 1
ATOM 653 N N . LYS A 1 82 ? 32.525 15.645 -35.308 1.00 90.75 82 LYS A N 1
ATOM 654 C CA . LYS A 1 82 ? 32.008 15.947 -36.654 1.00 90.75 82 LYS A CA 1
ATOM 655 C C . LYS A 1 82 ? 30.506 15.666 -36.795 1.00 90.75 82 LYS A C 1
ATOM 657 O O . LYS A 1 82 ? 29.920 16.053 -37.798 1.00 90.75 82 LYS A O 1
ATOM 662 N N . VAL A 1 83 ? 29.898 14.979 -35.825 1.00 88.81 83 VAL A N 1
ATOM 663 C CA . VAL A 1 83 ? 28.458 14.695 -35.799 1.00 88.81 83 VAL A CA 1
ATOM 664 C C . VAL A 1 83 ? 27.709 15.922 -35.255 1.00 88.81 83 VAL A C 1
ATOM 666 O O . VAL A 1 83 ? 28.183 16.521 -34.284 1.00 88.81 83 VAL A O 1
ATOM 669 N N . PRO A 1 84 ? 26.551 16.303 -35.835 1.00 92.06 84 PRO A N 1
ATOM 670 C CA . PRO A 1 84 ? 25.737 17.414 -35.335 1.00 92.06 84 PRO A CA 1
ATOM 671 C C . PRO A 1 84 ? 25.403 17.274 -33.843 1.00 92.06 84 PRO A C 1
ATOM 673 O O . PRO A 1 84 ? 25.161 16.161 -33.373 1.00 92.06 84 PRO A O 1
ATOM 676 N N . GLU A 1 85 ? 25.336 18.386 -33.096 1.00 90.44 85 GLU A N 1
ATOM 677 C CA . GLU A 1 85 ? 25.006 18.344 -31.655 1.00 90.44 85 GLU A CA 1
ATOM 678 C C . GLU A 1 85 ? 23.687 17.613 -31.402 1.00 90.44 85 GLU A C 1
ATOM 680 O O . GLU A 1 85 ? 23.652 16.736 -30.548 1.00 90.44 85 GLU A O 1
ATOM 685 N N . GLN A 1 86 ? 22.663 17.852 -32.228 1.00 90.94 86 GLN A N 1
ATOM 686 C CA . GLN A 1 86 ? 21.375 17.163 -32.121 1.00 90.94 86 GLN A CA 1
ATOM 687 C C . GLN A 1 86 ? 21.513 15.633 -32.157 1.00 90.94 86 GLN A C 1
ATOM 689 O O . GLN A 1 86 ? 20.873 14.922 -31.390 1.00 90.94 86 GLN A O 1
ATOM 694 N N . ALA A 1 87 ? 22.373 15.101 -33.028 1.00 86.00 87 ALA A N 1
ATOM 695 C CA . ALA A 1 87 ? 22.594 13.662 -33.121 1.00 86.00 87 ALA A CA 1
ATOM 696 C C . ALA A 1 87 ? 23.392 13.123 -31.918 1.00 86.00 87 ALA A C 1
ATOM 698 O O . ALA A 1 87 ? 23.166 11.994 -31.485 1.00 86.00 87 ALA A O 1
ATOM 699 N N . ARG A 1 88 ? 24.272 13.936 -31.317 1.00 90.12 88 ARG A N 1
ATOM 700 C CA . ARG A 1 88 ? 24.959 13.591 -30.060 1.00 90.12 88 ARG A CA 1
ATOM 701 C C . ARG A 1 88 ? 24.016 13.625 -28.860 1.00 90.12 88 ARG A C 1
ATOM 703 O O . ARG A 1 88 ? 24.132 12.771 -27.984 1.00 90.12 88 ARG A O 1
ATOM 710 N N . GLU A 1 89 ? 23.085 14.571 -28.818 1.00 89.50 89 GLU A N 1
ATOM 711 C CA . GLU A 1 89 ? 22.037 14.643 -27.796 1.00 89.50 89 GLU A CA 1
ATOM 712 C C . GLU A 1 89 ? 21.068 13.466 -27.897 1.00 89.50 89 GLU A C 1
ATOM 714 O O . GLU A 1 89 ? 20.816 12.810 -26.888 1.00 89.50 89 GLU A O 1
ATOM 719 N N . ASN A 1 90 ? 20.629 13.116 -29.109 1.00 86.19 90 ASN A N 1
ATOM 720 C CA . ASN A 1 90 ? 19.803 11.931 -29.341 1.00 86.19 90 ASN A CA 1
ATOM 721 C C . ASN A 1 90 ? 20.530 10.649 -28.900 1.00 86.19 90 ASN A C 1
ATOM 723 O O . ASN A 1 90 ? 19.940 9.807 -28.228 1.00 86.19 90 ASN A O 1
ATOM 727 N N . ALA A 1 91 ? 21.830 10.527 -29.191 1.00 85.69 91 ALA A N 1
ATOM 728 C CA . ALA A 1 91 ? 22.622 9.388 -28.732 1.00 85.69 91 ALA A CA 1
ATOM 729 C C . ALA A 1 91 ? 22.754 9.340 -27.195 1.00 85.69 91 ALA A C 1
ATOM 731 O O . ALA A 1 91 ? 22.657 8.268 -26.601 1.00 85.69 91 ALA A O 1
ATOM 732 N N . ARG A 1 92 ? 22.915 10.492 -26.523 1.00 87.31 92 ARG A N 1
ATOM 733 C CA . ARG A 1 92 ? 22.899 10.572 -25.047 1.00 87.31 92 ARG A CA 1
ATOM 734 C C . ARG A 1 92 ? 21.545 10.152 -24.473 1.00 87.31 92 ARG A C 1
ATOM 736 O O . ARG A 1 92 ? 21.524 9.469 -23.452 1.00 87.31 92 ARG A O 1
ATOM 743 N N . ALA A 1 93 ? 20.443 10.565 -25.098 1.00 84.19 93 ALA A N 1
ATOM 744 C CA . ALA A 1 93 ? 19.094 10.199 -24.677 1.00 84.19 93 ALA A CA 1
ATOM 745 C C . ALA A 1 93 ? 18.863 8.687 -24.803 1.00 84.19 93 ALA A C 1
ATOM 747 O O . ALA A 1 93 ? 18.455 8.058 -23.834 1.00 84.19 93 ALA A O 1
ATOM 748 N N . GLN A 1 94 ? 19.252 8.086 -25.928 1.00 81.25 94 GLN A N 1
ATOM 749 C CA . GLN A 1 94 ? 19.132 6.639 -26.136 1.00 81.25 94 GLN A CA 1
ATOM 750 C C . GLN A 1 94 ? 19.991 5.831 -25.154 1.00 81.25 94 GLN A C 1
ATOM 752 O O . GLN A 1 94 ? 19.536 4.827 -24.613 1.00 81.25 94 GLN A O 1
ATOM 757 N N . VAL A 1 95 ? 21.212 6.285 -24.845 1.00 86.75 95 VAL A N 1
ATOM 758 C CA . VAL A 1 95 ? 22.024 5.655 -23.789 1.00 86.75 95 VAL A CA 1
ATOM 759 C C . VAL A 1 95 ? 21.325 5.738 -22.431 1.00 86.75 95 VAL A C 1
ATOM 761 O O . VAL A 1 95 ? 21.341 4.757 -21.691 1.00 86.75 95 VAL A O 1
ATOM 764 N N . ARG A 1 96 ? 20.707 6.878 -22.093 1.00 83.12 96 ARG A N 1
ATOM 765 C CA . ARG A 1 96 ? 19.940 7.013 -20.845 1.00 83.12 96 ARG A CA 1
ATOM 766 C C . ARG A 1 96 ? 18.759 6.054 -20.810 1.00 83.12 96 ARG A C 1
ATOM 768 O O . ARG A 1 96 ? 18.629 5.348 -19.825 1.00 83.12 96 ARG A O 1
ATOM 775 N N . GLU A 1 97 ? 17.976 5.954 -21.880 1.00 81.00 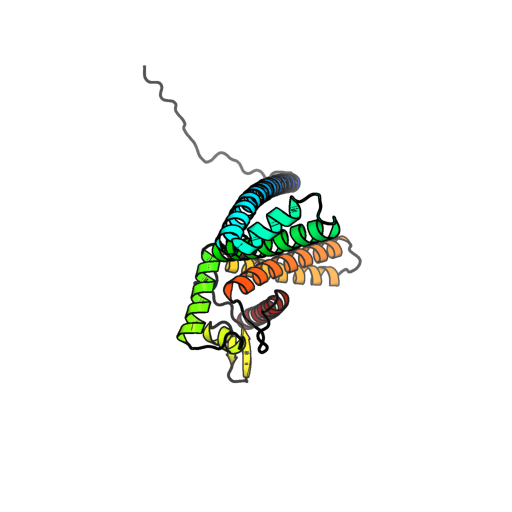97 GLU A N 1
ATOM 776 C CA . GLU A 1 97 ? 16.834 5.032 -21.951 1.00 81.00 97 GLU A CA 1
ATOM 777 C C . GLU A 1 97 ? 17.246 3.571 -21.739 1.00 81.00 97 GLU A C 1
ATOM 779 O O . GLU A 1 97 ? 16.620 2.860 -20.953 1.00 81.00 97 GLU A O 1
ATOM 784 N N . ILE A 1 98 ? 18.332 3.132 -22.384 1.00 76.50 98 ILE A N 1
ATOM 785 C CA . ILE A 1 98 ? 18.853 1.766 -22.233 1.00 76.50 98 ILE A CA 1
ATOM 786 C C . ILE A 1 98 ? 19.338 1.524 -20.796 1.00 76.50 98 ILE A C 1
ATOM 788 O O . ILE A 1 98 ? 19.063 0.476 -20.211 1.00 76.50 98 ILE A O 1
ATOM 792 N N . VAL A 1 99 ? 20.051 2.486 -20.203 1.00 79.75 99 VAL A N 1
ATOM 793 C CA . VAL A 1 99 ? 20.531 2.381 -18.816 1.00 79.75 99 VAL A CA 1
ATOM 794 C C . VAL A 1 99 ? 19.367 2.416 -17.824 1.00 79.75 99 VAL A C 1
ATOM 796 O O . VAL A 1 99 ? 19.368 1.639 -16.876 1.00 79.75 99 VAL A O 1
ATOM 799 N N . ASP A 1 100 ? 18.351 3.247 -18.048 1.00 76.50 100 ASP A N 1
ATOM 800 C CA . ASP A 1 100 ? 17.155 3.335 -17.206 1.00 76.50 100 ASP A CA 1
ATOM 801 C C . ASP A 1 100 ? 16.283 2.078 -17.307 1.00 76.50 100 ASP A C 1
ATOM 803 O O . ASP A 1 100 ? 15.615 1.706 -16.341 1.00 76.50 100 ASP A O 1
ATOM 807 N N . PHE A 1 101 ? 16.283 1.400 -18.457 1.00 77.19 101 PHE A N 1
ATOM 808 C CA . PHE A 1 101 ? 15.691 0.072 -18.594 1.00 77.19 101 PHE A CA 1
ATOM 809 C C . PHE A 1 101 ? 16.453 -0.960 -17.751 1.00 77.19 101 PHE A C 1
ATOM 811 O O . PHE A 1 101 ? 15.849 -1.623 -16.915 1.00 77.19 101 PHE A O 1
ATOM 818 N N . MET A 1 102 ? 17.782 -1.037 -17.881 1.00 79.56 102 MET A N 1
ATOM 819 C CA . MET A 1 102 ? 18.592 -1.974 -17.084 1.00 79.56 102 MET A CA 1
ATOM 820 C C . MET A 1 102 ? 18.522 -1.696 -15.587 1.00 79.56 102 MET A C 1
ATOM 822 O O . MET A 1 102 ? 18.516 -2.613 -14.776 1.00 79.56 102 MET A O 1
ATOM 826 N N . LYS A 1 103 ? 18.441 -0.424 -15.212 1.00 79.19 103 LYS A N 1
ATOM 827 C CA . LYS A 1 103 ? 18.230 0.005 -13.836 1.00 79.19 103 LYS A CA 1
ATOM 828 C C . LYS A 1 103 ? 16.909 -0.514 -13.281 1.00 79.19 103 LYS A C 1
ATOM 830 O O . LYS A 1 103 ? 16.908 -0.994 -12.156 1.00 79.19 103 LYS A O 1
ATOM 835 N N . ARG A 1 104 ? 15.818 -0.434 -14.052 1.00 73.38 104 ARG A N 1
ATOM 836 C CA . ARG A 1 104 ? 14.521 -1.010 -13.666 1.00 73.38 104 ARG A CA 1
ATOM 837 C C . ARG A 1 104 ? 14.623 -2.518 -13.473 1.00 73.38 104 ARG A C 1
ATOM 839 O O . ARG A 1 104 ? 14.257 -2.986 -12.408 1.00 73.38 104 ARG A O 1
ATOM 846 N N . VAL A 1 105 ? 15.243 -3.226 -14.419 1.00 75.69 105 VAL A N 1
ATOM 847 C CA . VAL A 1 105 ? 15.484 -4.677 -14.312 1.00 75.69 105 VAL A CA 1
ATOM 848 C C . VAL A 1 105 ? 16.264 -5.028 -13.043 1.00 75.69 105 VAL A C 1
ATOM 850 O O . VAL A 1 105 ? 15.854 -5.909 -12.300 1.00 75.69 105 VAL A O 1
ATOM 853 N N . ILE A 1 106 ? 17.361 -4.318 -12.750 1.00 74.62 106 ILE A N 1
ATOM 854 C CA . ILE A 1 106 ? 18.115 -4.530 -11.506 1.00 74.62 106 ILE A CA 1
ATOM 855 C C . ILE A 1 106 ? 17.213 -4.256 -10.302 1.00 74.62 106 ILE A C 1
ATOM 857 O O . ILE A 1 106 ? 17.109 -5.101 -9.427 1.00 74.62 106 ILE A O 1
ATOM 861 N N . MET A 1 107 ? 16.562 -3.093 -10.239 1.00 71.94 107 MET A N 1
ATOM 862 C CA . MET A 1 107 ? 15.735 -2.707 -9.092 1.00 71.94 107 MET A CA 1
ATOM 863 C C . MET A 1 107 ? 14.586 -3.687 -8.824 1.00 71.94 107 MET A C 1
ATOM 865 O O . MET A 1 107 ? 14.305 -3.943 -7.657 1.00 71.94 107 MET A O 1
ATOM 869 N N . GLU A 1 108 ? 13.969 -4.240 -9.869 1.00 72.31 108 GLU A N 1
ATOM 870 C CA . GLU A 1 108 ? 12.949 -5.292 -9.782 1.00 72.31 108 GLU A CA 1
ATOM 871 C C . GLU A 1 108 ? 13.548 -6.601 -9.242 1.00 72.31 108 GLU A C 1
ATOM 873 O O . GLU A 1 108 ? 13.016 -7.173 -8.294 1.00 72.31 108 GLU A O 1
ATOM 878 N N . GLU A 1 109 ? 14.698 -7.027 -9.769 1.00 72.06 109 GLU A N 1
ATOM 879 C CA . GLU A 1 109 ? 15.354 -8.283 -9.383 1.00 72.06 109 GLU A CA 1
ATOM 880 C C . GLU A 1 109 ? 15.872 -8.264 -7.935 1.00 72.06 109 GLU A C 1
ATOM 882 O O . GLU A 1 109 ? 15.698 -9.220 -7.183 1.00 72.06 109 GLU A O 1
ATOM 887 N N . ILE A 1 110 ? 16.493 -7.156 -7.514 1.00 65.00 110 ILE A N 1
ATOM 888 C CA . ILE A 1 110 ? 17.015 -6.990 -6.147 1.00 65.00 110 ILE A CA 1
ATOM 889 C C . ILE A 1 110 ? 16.021 -6.301 -5.200 1.00 65.00 110 ILE A C 1
ATOM 891 O O . ILE A 1 110 ? 16.408 -5.915 -4.095 1.00 65.00 110 ILE A O 1
ATOM 895 N N . LYS A 1 111 ? 14.756 -6.141 -5.621 1.00 61.22 111 LYS A N 1
ATOM 896 C CA . LYS A 1 111 ? 13.648 -5.552 -4.843 1.00 61.22 111 LYS A CA 1
ATOM 897 C C . LYS A 1 111 ? 14.004 -4.222 -4.156 1.00 61.22 111 LYS A C 1
ATOM 899 O O . LYS A 1 111 ? 13.622 -3.951 -3.016 1.00 61.22 111 LYS A O 1
ATOM 904 N N . VAL A 1 112 ? 14.772 -3.357 -4.820 1.00 51.47 112 VAL A N 1
ATOM 905 C CA . VAL A 1 112 ? 15.224 -2.088 -4.221 1.00 51.47 112 VAL A CA 1
ATOM 906 C C . VAL A 1 112 ? 14.071 -1.094 -4.144 1.00 51.47 112 VAL A C 1
ATOM 908 O O . VAL A 1 112 ? 13.572 -0.625 -5.162 1.00 51.47 112 VAL A O 1
ATOM 911 N N . GLY A 1 113 ? 13.685 -0.748 -2.913 1.00 47.44 113 GLY A N 1
ATOM 912 C CA . GLY A 1 113 ? 12.485 0.042 -2.604 1.00 47.44 113 GLY A CA 1
ATOM 913 C C . GLY A 1 113 ? 11.304 -0.805 -2.114 1.00 47.44 113 GLY A C 1
ATOM 914 O O . GLY A 1 113 ? 10.360 -0.256 -1.550 1.00 47.44 113 GLY A O 1
ATOM 915 N N . GLU A 1 114 ? 11.403 -2.129 -2.240 1.00 47.09 114 GLU A N 1
ATOM 916 C CA . GLU A 1 114 ? 10.465 -3.130 -1.727 1.00 47.09 114 GLU A CA 1
ATOM 917 C C . GLU A 1 114 ? 11.209 -4.127 -0.834 1.00 47.09 114 GLU A C 1
ATOM 919 O O . GLU A 1 114 ? 11.130 -5.341 -1.002 1.00 47.09 114 GLU A O 1
ATOM 924 N N . VAL A 1 115 ? 11.937 -3.620 0.163 1.00 46.50 115 VAL A N 1
ATOM 925 C CA . VAL A 1 115 ? 12.173 -4.451 1.346 1.00 46.50 115 VAL A CA 1
ATOM 926 C C . VAL A 1 115 ? 10.880 -4.377 2.137 1.00 46.50 115 VAL A C 1
ATOM 928 O O . VAL A 1 115 ? 10.693 -3.513 2.993 1.00 46.50 115 VAL A O 1
ATOM 931 N N . ASP A 1 116 ? 9.919 -5.206 1.747 1.00 51.78 116 ASP A N 1
ATOM 932 C CA . ASP A 1 116 ? 8.840 -5.519 2.660 1.00 51.78 116 ASP A CA 1
ATOM 933 C C . ASP A 1 116 ? 9.461 -6.130 3.909 1.00 51.78 116 ASP A C 1
ATOM 935 O O . ASP A 1 116 ? 10.406 -6.918 3.824 1.00 51.78 116 ASP A O 1
ATOM 939 N N . ASP A 1 117 ? 8.961 -5.740 5.080 1.00 60.34 117 ASP A N 1
ATOM 940 C CA . ASP A 1 117 ? 9.362 -6.411 6.307 1.00 60.34 117 ASP A CA 1
ATOM 941 C C . ASP A 1 117 ? 9.144 -7.924 6.107 1.00 60.34 117 ASP A C 1
ATOM 943 O O . ASP A 1 117 ? 8.079 -8.301 5.605 1.00 60.34 117 ASP A O 1
ATOM 947 N N . PRO A 1 118 ? 10.086 -8.806 6.497 1.00 69.19 118 PRO A N 1
ATOM 948 C CA . PRO A 1 118 ? 9.967 -10.250 6.271 1.00 69.19 118 PRO A CA 1
ATOM 949 C C . PRO A 1 118 ? 8.598 -10.860 6.646 1.00 69.19 118 PRO A C 1
ATOM 951 O O . PRO A 1 118 ? 8.120 -11.741 5.930 1.00 69.19 118 PRO A O 1
ATOM 954 N N . PRO A 1 119 ? 7.896 -10.389 7.701 1.00 74.81 119 PRO A N 1
ATOM 955 C CA . PRO A 1 119 ? 6.526 -10.815 7.979 1.00 74.81 119 PRO A CA 1
ATOM 956 C C . PRO A 1 119 ? 5.508 -10.492 6.869 1.00 74.81 119 PRO A C 1
ATOM 958 O O . PRO A 1 119 ? 4.632 -11.309 6.605 1.00 74.81 119 PRO A O 1
ATOM 961 N N . ILE A 1 120 ? 5.610 -9.333 6.208 1.00 80.19 120 ILE A N 1
ATOM 962 C CA . ILE A 1 120 ? 4.732 -8.935 5.093 1.00 80.19 120 ILE A CA 1
ATOM 963 C C . ILE A 1 120 ? 5.013 -9.787 3.853 1.00 80.19 120 ILE A C 1
ATOM 965 O O . ILE A 1 120 ? 4.071 -10.219 3.190 1.00 80.19 120 ILE A O 1
ATOM 969 N N . GLU A 1 121 ? 6.284 -10.062 3.548 1.00 77.62 121 GLU A N 1
ATOM 970 C CA . GLU A 1 121 ? 6.647 -10.949 2.435 1.00 77.62 121 GLU A CA 1
ATOM 971 C C . GLU A 1 121 ? 6.116 -12.371 2.664 1.00 77.62 121 GLU A C 1
ATOM 973 O O . GLU A 1 121 ? 5.495 -12.951 1.773 1.00 77.62 121 GLU A O 1
ATOM 978 N N . ASN A 1 122 ? 6.262 -12.905 3.879 1.00 79.06 122 ASN A N 1
ATOM 979 C CA . ASN A 1 122 ? 5.707 -14.211 4.239 1.00 79.06 122 ASN A CA 1
ATOM 980 C C . ASN A 1 122 ? 4.179 -14.245 4.099 1.00 79.06 122 ASN A C 1
ATOM 982 O O . ASN A 1 122 ? 3.640 -15.180 3.511 1.00 79.06 122 ASN A O 1
ATOM 986 N N . ALA A 1 123 ? 3.485 -13.212 4.580 1.00 87.31 123 ALA A N 1
ATOM 987 C CA . ALA A 1 123 ? 2.038 -13.084 4.431 1.00 87.31 123 ALA A CA 1
ATOM 988 C C . ALA A 1 123 ? 1.605 -13.032 2.954 1.00 87.31 123 ALA A C 1
ATOM 990 O O . ALA A 1 123 ? 0.663 -13.720 2.561 1.00 87.31 123 ALA A O 1
ATOM 991 N N . ARG A 1 124 ? 2.327 -12.283 2.109 1.00 90.44 124 ARG A N 1
ATOM 992 C CA . ARG A 1 124 ? 2.097 -12.255 0.655 1.00 90.44 124 ARG A CA 1
ATOM 993 C C . ARG A 1 124 ? 2.296 -13.629 0.021 1.00 90.44 124 ARG A C 1
ATOM 995 O O . ARG A 1 124 ? 1.498 -14.031 -0.819 1.00 90.44 124 ARG A O 1
ATOM 1002 N N . ASN A 1 125 ? 3.342 -14.353 0.411 1.00 85.44 125 ASN A N 1
ATOM 1003 C CA . ASN A 1 125 ? 3.607 -15.689 -0.122 1.00 85.44 125 ASN A CA 1
ATOM 1004 C C . ASN A 1 125 ? 2.491 -16.675 0.243 1.00 85.44 125 ASN A C 1
ATOM 1006 O O . ASN A 1 125 ? 2.122 -17.491 -0.594 1.00 85.44 125 ASN A O 1
ATOM 1010 N N . ILE A 1 126 ? 1.895 -16.554 1.436 1.00 89.38 126 ILE A N 1
ATOM 1011 C CA . ILE A 1 126 ? 0.700 -17.328 1.812 1.00 89.38 126 ILE A CA 1
ATOM 1012 C C . ILE A 1 126 ? -0.469 -16.994 0.880 1.00 89.38 126 ILE A C 1
ATOM 1014 O O . ILE A 1 126 ? -1.106 -17.906 0.364 1.00 89.38 126 ILE A O 1
ATOM 1018 N N . VAL A 1 127 ? -0.731 -15.706 0.621 1.00 91.44 127 VAL A N 1
ATOM 1019 C CA . VAL A 1 127 ? -1.792 -15.292 -0.316 1.00 91.44 127 VAL A CA 1
ATOM 1020 C C . VAL A 1 127 ? -1.564 -15.881 -1.705 1.00 91.44 127 VAL A C 1
ATOM 1022 O O . VAL A 1 127 ? -2.487 -16.440 -2.290 1.00 91.44 127 VAL A O 1
ATOM 1025 N N . ASN A 1 128 ? -0.343 -15.770 -2.230 1.00 90.81 128 ASN A N 1
ATOM 1026 C CA . ASN A 1 128 ? 0.001 -16.306 -3.544 1.00 90.81 128 ASN A CA 1
ATOM 1027 C C . ASN A 1 128 ? -0.169 -17.830 -3.591 1.00 90.81 128 ASN A C 1
ATOM 1029 O O . ASN A 1 128 ? -0.768 -18.326 -4.537 1.00 90.81 128 ASN A O 1
ATOM 1033 N N . GLY A 1 129 ? 0.264 -18.542 -2.546 1.00 86.38 129 GLY A N 1
ATOM 1034 C CA . GLY A 1 129 ? 0.065 -19.985 -2.423 1.00 86.38 129 GLY A CA 1
ATOM 1035 C C . GLY A 1 129 ? -1.413 -20.374 -2.441 1.00 86.38 129 GLY A C 1
ATOM 1036 O O . GLY A 1 129 ? -1.788 -21.266 -3.184 1.00 86.38 129 GLY A O 1
ATOM 1037 N N . VAL A 1 130 ? -2.283 -19.651 -1.724 1.00 89.94 130 VAL A N 1
ATOM 1038 C CA . VAL A 1 130 ? -3.740 -19.892 -1.769 1.00 89.94 130 VAL A CA 1
ATOM 1039 C C . VAL A 1 130 ? -4.304 -19.653 -3.173 1.00 89.94 130 VAL A C 1
ATOM 1041 O O . VAL A 1 130 ? -5.117 -20.435 -3.652 1.00 89.94 130 VAL A O 1
ATOM 1044 N N . ILE A 1 131 ? -3.884 -18.588 -3.857 1.00 89.88 131 ILE A N 1
ATOM 1045 C CA . ILE A 1 131 ? -4.345 -18.314 -5.226 1.00 89.88 131 ILE A CA 1
ATOM 1046 C C . ILE A 1 131 ? -3.940 -19.453 -6.176 1.00 89.88 131 ILE A C 1
ATOM 1048 O O . ILE A 1 131 ? -4.759 -19.876 -6.989 1.00 89.88 131 ILE A O 1
ATOM 1052 N N . GLU A 1 132 ? -2.710 -19.954 -6.055 1.00 90.56 132 GLU A N 1
ATOM 1053 C CA . GLU A 1 132 ? -2.183 -21.055 -6.868 1.00 90.56 132 GLU A CA 1
ATOM 1054 C C . GLU A 1 132 ? -2.849 -22.401 -6.532 1.00 90.56 132 GLU A C 1
ATOM 1056 O O . GLU A 1 132 ? -3.297 -23.102 -7.438 1.00 90.56 132 GLU A O 1
ATOM 1061 N N . ASP A 1 133 ? -2.979 -22.739 -5.247 1.00 89.50 133 ASP A N 1
ATOM 1062 C CA . ASP A 1 133 ? -3.531 -24.015 -4.769 1.00 89.50 133 ASP A CA 1
ATOM 1063 C C . ASP A 1 133 ? -5.006 -24.205 -5.155 1.00 89.50 133 ASP A C 1
ATOM 1065 O O . ASP A 1 133 ? -5.449 -25.329 -5.407 1.00 89.50 133 ASP A O 1
ATOM 1069 N N . TYR A 1 134 ? -5.772 -23.111 -5.203 1.00 89.88 134 TYR A N 1
ATOM 1070 C CA . TYR A 1 134 ? -7.197 -23.120 -5.544 1.00 89.88 134 TYR A CA 1
ATOM 1071 C C . TYR A 1 134 ? -7.490 -22.673 -6.989 1.00 89.88 134 TYR A C 1
ATOM 1073 O O . TYR A 1 134 ? -8.663 -22.530 -7.336 1.00 89.88 134 TYR A O 1
ATOM 1081 N N . ASP A 1 135 ? -6.462 -22.460 -7.823 1.00 91.44 135 ASP A N 1
ATOM 1082 C CA . ASP A 1 135 ? -6.577 -21.987 -9.218 1.00 91.44 135 ASP A CA 1
ATOM 1083 C C . ASP A 1 135 ? -7.490 -20.748 -9.359 1.00 91.44 135 ASP A C 1
ATOM 1085 O O . ASP A 1 135 ? -8.379 -20.660 -10.211 1.00 91.44 135 ASP A O 1
ATOM 1089 N N . ILE A 1 136 ? -7.316 -19.781 -8.453 1.00 92.31 136 ILE A N 1
ATOM 1090 C CA . ILE A 1 136 ? -8.168 -18.590 -8.381 1.00 92.31 136 ILE A CA 1
ATOM 1091 C C . ILE A 1 136 ? -7.674 -17.543 -9.376 1.00 92.31 136 ILE A C 1
ATOM 1093 O O . ILE A 1 136 ? -6.501 -17.172 -9.413 1.00 92.31 136 ILE A O 1
ATOM 1097 N N . ASN A 1 137 ? -8.598 -16.959 -10.138 1.00 89.94 137 ASN A N 1
ATOM 1098 C CA . ASN A 1 137 ? -8.282 -15.786 -10.939 1.00 89.94 137 ASN A CA 1
ATOM 1099 C C . ASN A 1 137 ? -7.983 -14.588 -10.022 1.00 89.94 137 ASN A C 1
ATOM 1101 O O . ASN A 1 137 ? -8.876 -14.081 -9.348 1.00 89.94 137 ASN A O 1
ATOM 1105 N N . ARG A 1 138 ? -6.749 -14.074 -10.047 1.00 87.19 138 ARG A N 1
ATOM 1106 C CA . ARG A 1 138 ? -6.339 -12.906 -9.244 1.00 87.19 138 ARG A CA 1
ATOM 1107 C C . ARG A 1 138 ? -7.140 -11.628 -9.540 1.00 87.19 138 ARG A C 1
ATOM 1109 O O . ARG A 1 138 ? -7.184 -10.728 -8.703 1.00 87.19 138 ARG A O 1
ATOM 1116 N N . ASN A 1 139 ? -7.778 -11.553 -10.708 1.00 91.44 139 ASN A N 1
ATOM 1117 C CA . ASN A 1 139 ? -8.673 -10.456 -11.084 1.00 91.44 139 ASN A CA 1
ATOM 1118 C C . ASN A 1 139 ? -10.103 -10.642 -10.541 1.00 91.44 139 ASN A C 1
ATOM 1120 O O . ASN A 1 139 ? -10.955 -9.793 -10.777 1.00 91.44 139 ASN A O 1
ATOM 1124 N N . ASP A 1 140 ? -10.383 -11.726 -9.814 1.00 92.94 140 ASP A N 1
ATOM 1125 C CA . ASP A 1 140 ? -11.595 -11.890 -9.015 1.00 92.94 140 ASP A CA 1
ATOM 1126 C C . ASP A 1 140 ? -11.276 -11.623 -7.531 1.00 92.94 140 ASP A C 1
ATOM 1128 O O . ASP A 1 140 ? -10.988 -12.546 -6.761 1.00 92.94 140 ASP A O 1
ATOM 1132 N N . PRO A 1 141 ? -11.321 -10.354 -7.087 1.00 92.06 141 PRO A N 1
ATOM 1133 C CA . PRO A 1 141 ? -10.995 -10.000 -5.711 1.00 92.06 141 PRO A CA 1
ATOM 1134 C C . PRO A 1 141 ? -11.977 -10.626 -4.716 1.00 92.06 141 PRO A C 1
ATOM 1136 O O . PRO A 1 141 ? -11.632 -10.799 -3.550 1.00 92.06 141 PRO A O 1
ATOM 1139 N N . GLN A 1 142 ? -13.192 -10.978 -5.149 1.00 91.69 142 GLN A N 1
ATOM 1140 C CA . GLN A 1 142 ? -14.172 -11.614 -4.285 1.00 91.69 142 GLN A CA 1
ATOM 1141 C C . GLN A 1 142 ? -13.779 -13.063 -3.996 1.00 91.69 142 GLN A C 1
ATOM 1143 O O . GLN A 1 142 ? -13.759 -13.449 -2.830 1.00 91.69 142 GLN A O 1
ATOM 1148 N N . ALA A 1 143 ? -13.418 -13.825 -5.031 1.00 92.06 143 ALA A N 1
ATOM 1149 C CA . ALA A 1 143 ? -12.938 -15.196 -4.883 1.00 92.06 143 ALA A CA 1
ATOM 1150 C C . ALA A 1 143 ? -11.644 -15.261 -4.060 1.00 92.06 143 ALA A C 1
ATOM 1152 O O . ALA A 1 143 ? -11.523 -16.102 -3.172 1.00 92.06 143 ALA A O 1
ATOM 1153 N N . VAL A 1 144 ? -10.708 -14.328 -4.288 1.00 93.12 144 VAL A N 1
ATOM 1154 C CA . VAL A 1 144 ? -9.472 -14.246 -3.492 1.00 93.12 144 VAL A CA 1
ATOM 1155 C C . VAL A 1 144 ? -9.790 -13.977 -2.018 1.00 93.12 144 VAL A C 1
ATOM 1157 O O . VAL A 1 144 ? -9.301 -14.686 -1.145 1.00 93.12 144 VAL A O 1
ATOM 1160 N N . LEU A 1 145 ? -10.624 -12.979 -1.710 1.00 93.88 145 LEU A N 1
ATOM 1161 C CA . LEU A 1 145 ? -10.959 -12.649 -0.320 1.00 93.88 145 LEU A CA 1
ATOM 1162 C C . LEU A 1 145 ? -11.753 -13.761 0.384 1.00 93.88 145 LEU A C 1
ATOM 1164 O O . LEU A 1 145 ? -11.559 -13.963 1.582 1.00 93.88 145 LEU A O 1
ATOM 1168 N N . ASP A 1 146 ? -12.627 -14.469 -0.332 1.00 92.38 146 ASP A N 1
ATOM 1169 C CA . ASP A 1 146 ? -13.390 -15.606 0.201 1.00 92.38 146 ASP A CA 1
ATOM 1170 C C . ASP A 1 146 ? -12.470 -16.790 0.532 1.00 92.38 146 ASP A C 1
ATOM 1172 O O . ASP A 1 146 ? -12.495 -17.302 1.652 1.00 92.38 146 ASP A O 1
ATOM 1176 N N . ALA A 1 147 ? -11.555 -17.142 -0.378 1.00 90.69 147 ALA A N 1
ATOM 1177 C CA . ALA A 1 147 ? -10.573 -18.206 -0.157 1.00 90.69 147 ALA A CA 1
ATOM 1178 C C . ALA A 1 147 ? -9.615 -17.909 1.006 1.00 90.69 147 ALA A C 1
ATOM 1180 O O . ALA A 1 147 ? -9.196 -18.812 1.729 1.00 90.69 147 ALA A O 1
ATOM 1181 N N . LEU A 1 148 ? -9.301 -16.632 1.225 1.00 91.56 148 LEU A N 1
ATOM 1182 C CA . LEU A 1 148 ? -8.504 -16.176 2.363 1.00 91.56 148 LEU A CA 1
ATOM 1183 C C . LEU A 1 148 ? -9.301 -16.107 3.681 1.00 91.56 148 LEU A C 1
ATOM 1185 O O . LEU A 1 148 ? -8.739 -15.741 4.714 1.00 91.56 148 LEU A O 1
ATOM 1189 N N . GLY A 1 149 ? -10.605 -16.407 3.666 1.00 88.81 149 GLY A N 1
ATOM 1190 C CA . GLY A 1 149 ? -11.491 -16.291 4.830 1.00 88.81 149 GLY A CA 1
ATOM 1191 C C . GLY A 1 149 ? -11.718 -14.847 5.294 1.00 88.81 149 GLY A C 1
ATOM 1192 O O . GLY A 1 149 ? -12.181 -14.611 6.413 1.00 88.81 149 GLY A O 1
ATOM 1193 N N . VAL A 1 150 ? -11.372 -13.877 4.445 1.00 91.50 150 VAL A N 1
ATOM 1194 C CA . VAL A 1 150 ? -11.506 -12.438 4.694 1.00 91.50 150 VAL A CA 1
ATOM 1195 C C . VAL A 1 150 ? -12.914 -11.963 4.366 1.00 91.50 150 VAL A C 1
ATOM 1197 O O . VAL A 1 150 ? -13.449 -11.081 5.033 1.00 91.50 150 VAL A O 1
ATOM 1200 N N . LEU A 1 151 ? -13.522 -12.543 3.339 1.00 91.25 151 LEU A N 1
ATOM 1201 C CA . LEU A 1 151 ? -14.912 -12.328 2.981 1.00 91.25 151 LEU A CA 1
ATOM 1202 C C . LEU A 1 151 ? -15.694 -13.610 3.258 1.00 91.25 151 LEU A C 1
ATOM 1204 O O . LEU A 1 151 ? -15.203 -14.707 3.041 1.00 91.25 151 LEU A O 1
ATOM 1208 N N . ARG A 1 152 ? -16.931 -13.457 3.720 1.00 85.69 152 ARG A N 1
ATOM 1209 C CA . ARG A 1 152 ? -17.946 -14.504 3.692 1.00 85.69 152 ARG A CA 1
ATOM 1210 C C . ARG A 1 152 ? -19.248 -13.894 3.202 1.00 85.69 152 ARG A C 1
ATOM 1212 O O . ARG A 1 152 ? -19.604 -12.792 3.615 1.00 85.69 152 ARG A O 1
ATOM 1219 N N . ILE A 1 153 ? -19.969 -14.614 2.356 1.00 83.44 153 ILE A N 1
ATOM 1220 C CA . ILE A 1 153 ? -21.356 -14.284 2.025 1.00 83.44 153 ILE A CA 1
ATOM 1221 C C . ILE A 1 153 ? -22.245 -15.082 2.979 1.00 83.44 153 ILE A C 1
ATOM 1223 O O . ILE A 1 153 ? -22.085 -16.299 3.100 1.00 83.44 153 ILE A O 1
ATOM 1227 N N . ASP A 1 154 ? -23.105 -14.402 3.732 1.00 79.12 154 ASP A N 1
ATOM 1228 C CA . ASP A 1 154 ? -24.057 -15.073 4.617 1.00 79.12 154 ASP A CA 1
ATOM 1229 C C . ASP A 1 154 ? -25.254 -15.660 3.847 1.00 79.12 154 ASP A C 1
ATOM 1231 O O . ASP A 1 154 ? -25.360 -15.552 2.624 1.00 79.12 154 ASP A O 1
ATOM 1235 N N . GLU A 1 155 ? -26.149 -16.333 4.572 1.00 73.88 155 GLU A N 1
ATOM 1236 C CA . GLU A 1 155 ? -27.317 -17.020 4.003 1.00 73.88 155 GLU A CA 1
ATOM 1237 C C . GLU A 1 155 ? -28.308 -16.059 3.320 1.00 73.88 155 GLU A C 1
ATOM 1239 O O . GLU A 1 155 ? -29.088 -16.485 2.469 1.00 73.88 155 GLU A O 1
ATOM 1244 N N . GLU A 1 156 ? -28.250 -14.761 3.637 1.00 78.88 156 GLU A N 1
ATOM 1245 C CA . GLU A 1 156 ? -29.084 -13.709 3.045 1.00 78.88 156 GLU A CA 1
ATOM 1246 C C . GLU A 1 156 ? -28.408 -13.033 1.836 1.00 78.88 156 GLU A C 1
ATOM 1248 O O . GLU A 1 156 ? -28.970 -12.120 1.227 1.00 78.88 156 GLU A O 1
ATOM 1253 N N . GLY A 1 157 ? -27.206 -13.482 1.454 1.00 78.81 157 GLY A N 1
ATOM 1254 C CA . GLY A 1 157 ? -26.436 -12.911 0.351 1.00 78.81 157 GLY A CA 1
ATOM 1255 C C . GLY A 1 157 ? -25.655 -11.648 0.727 1.00 78.81 157 GLY A C 1
ATOM 1256 O O . GLY A 1 157 ? -25.108 -10.981 -0.159 1.00 78.81 157 GLY A O 1
ATOM 1257 N N . LYS A 1 158 ? -25.578 -11.292 2.015 1.00 84.25 158 LYS A N 1
ATOM 1258 C CA . LYS A 1 158 ? -24.851 -10.112 2.489 1.00 84.25 158 LYS A CA 1
ATOM 1259 C C . LYS A 1 158 ? -23.371 -10.443 2.686 1.00 84.25 158 LYS A C 1
ATOM 1261 O O . LYS A 1 158 ? -22.989 -11.495 3.196 1.00 84.25 158 LYS A O 1
ATOM 1266 N N . LYS A 1 159 ? -22.514 -9.510 2.261 1.00 85.69 159 LYS A N 1
ATOM 1267 C CA . LYS A 1 159 ? -21.058 -9.600 2.409 1.00 85.69 159 LYS A CA 1
ATOM 1268 C C . LYS A 1 159 ? -20.652 -9.251 3.839 1.00 85.69 159 LYS A C 1
ATOM 1270 O O . LYS A 1 159 ? -20.995 -8.185 4.343 1.00 85.69 159 LYS A O 1
ATOM 1275 N N . VAL A 1 160 ? -19.901 -10.146 4.464 1.00 88.50 160 VAL A N 1
ATOM 1276 C CA . VAL A 1 160 ? -19.382 -10.031 5.826 1.00 88.50 160 VAL A CA 1
ATOM 1277 C C . VAL A 1 160 ? -17.863 -10.089 5.746 1.00 88.50 160 VAL A C 1
ATOM 1279 O O . VAL A 1 160 ? -17.304 -11.102 5.326 1.00 88.50 160 VAL A O 1
ATOM 1282 N N . TYR A 1 161 ? -17.192 -9.012 6.149 1.00 90.56 161 TYR A N 1
ATOM 1283 C CA . TYR A 1 161 ? -15.736 -8.905 6.065 1.00 90.56 161 TYR A CA 1
ATOM 1284 C C . TYR A 1 161 ? -15.090 -9.119 7.431 1.00 90.56 161 TYR A C 1
ATOM 1286 O O . TYR A 1 161 ? -15.511 -8.535 8.425 1.00 90.56 161 TYR A O 1
ATOM 1294 N N . ARG A 1 162 ? -14.056 -9.953 7.495 1.00 89.50 162 ARG A N 1
ATOM 1295 C CA . ARG A 1 162 ? -13.370 -10.324 8.734 1.00 89.50 162 ARG A CA 1
ATOM 1296 C C . ARG A 1 162 ? -11.880 -10.074 8.616 1.00 89.50 162 ARG A C 1
ATOM 1298 O O . ARG A 1 162 ? -11.272 -10.315 7.578 1.00 89.50 162 ARG A O 1
ATOM 1305 N N . TYR A 1 163 ? -11.289 -9.627 9.716 1.00 89.88 163 TYR A N 1
ATOM 1306 C CA . TYR A 1 163 ? -9.843 -9.532 9.820 1.00 89.88 163 TYR A CA 1
ATOM 1307 C C . TYR A 1 163 ? -9.240 -10.941 9.989 1.00 89.88 163 TYR A C 1
ATOM 1309 O O . TYR A 1 163 ? -9.583 -11.614 10.963 1.00 89.88 163 TYR A O 1
ATOM 1317 N N . PRO A 1 164 ? -8.354 -11.407 9.090 1.00 84.94 164 PRO A N 1
ATOM 1318 C CA . PRO A 1 164 ? -7.967 -12.820 9.035 1.00 84.94 164 PRO A CA 1
ATOM 1319 C C . PRO A 1 164 ? -6.906 -13.251 10.067 1.00 84.94 164 PRO A C 1
ATOM 1321 O O . PRO A 1 164 ? -6.637 -14.441 10.181 1.00 84.94 164 PRO A O 1
ATOM 1324 N N . GLY A 1 165 ? -6.329 -12.329 10.850 1.00 85.00 165 GLY A N 1
ATOM 1325 C CA . GLY A 1 165 ? -5.349 -12.661 11.899 1.00 85.00 165 GLY A CA 1
ATOM 1326 C C . GLY A 1 165 ? -4.072 -13.341 11.380 1.00 85.00 165 GLY A C 1
ATOM 1327 O O . GLY A 1 165 ? -3.818 -13.384 10.178 1.00 85.00 165 GLY A O 1
ATOM 1328 N N . GLU A 1 166 ? -3.235 -13.854 12.285 1.00 82.12 166 GLU A N 1
ATOM 1329 C CA . GLU A 1 166 ? -2.044 -14.633 11.912 1.00 82.12 166 GLU A CA 1
ATOM 1330 C C . GLU A 1 166 ? -2.424 -16.015 11.338 1.00 82.12 166 GLU A C 1
ATOM 1332 O O . GLU A 1 166 ? -3.412 -16.604 11.781 1.00 82.12 166 GLU A O 1
ATOM 1337 N N . PRO A 1 167 ? -1.638 -16.581 10.399 1.00 80.56 167 PRO A N 1
ATOM 1338 C CA . PRO A 1 167 ? -0.390 -16.047 9.838 1.00 80.56 167 PRO A CA 1
ATOM 1339 C C . PRO A 1 167 ? -0.596 -15.092 8.649 1.00 80.56 167 PRO A C 1
ATOM 1341 O O . PRO A 1 167 ? 0.378 -14.539 8.146 1.00 80.56 167 PRO A O 1
ATOM 1344 N N . LEU A 1 168 ? -1.838 -14.894 8.194 1.00 88.25 168 LEU A N 1
ATOM 1345 C CA . LEU A 1 168 ? -2.131 -14.095 7.001 1.00 88.25 168 LEU A CA 1
ATOM 1346 C C . LEU A 1 168 ? -1.875 -12.597 7.211 1.00 88.25 168 LEU A C 1
ATOM 1348 O O . LEU A 1 168 ? -1.517 -11.884 6.281 1.00 88.25 168 LEU A O 1
ATOM 1352 N N . MET A 1 169 ? -2.052 -12.123 8.440 1.00 90.69 169 MET A N 1
ATOM 1353 C CA . MET A 1 169 ? -1.764 -10.761 8.856 1.00 90.69 169 MET A CA 1
ATOM 1354 C C . MET A 1 169 ? -0.699 -10.757 9.952 1.00 90.69 169 MET A C 1
ATOM 1356 O O . MET A 1 169 ? -0.970 -11.225 11.060 1.00 90.69 169 MET A O 1
ATOM 1360 N N . PRO A 1 170 ? 0.487 -10.182 9.695 1.00 88.06 170 PRO A N 1
ATOM 1361 C CA . PRO A 1 170 ? 1.541 -10.056 10.694 1.00 88.06 170 PRO A CA 1
ATOM 1362 C C . PRO A 1 170 ? 1.102 -9.309 11.961 1.00 88.06 170 PRO A C 1
ATOM 1364 O O . PRO A 1 170 ? 0.215 -8.449 11.917 1.00 88.06 170 PRO A O 1
ATOM 1367 N N . GLN A 1 171 ? 1.785 -9.551 13.087 1.00 85.44 171 GLN A N 1
ATOM 1368 C CA . GLN A 1 171 ? 1.514 -8.850 14.357 1.00 85.44 171 GLN A CA 1
ATOM 1369 C C . GLN A 1 171 ? 1.551 -7.329 14.212 1.00 85.44 171 GLN A C 1
ATOM 1371 O O . GLN A 1 171 ? 0.693 -6.638 14.750 1.00 85.44 171 GLN A O 1
ATOM 1376 N N . GLN A 1 172 ? 2.510 -6.808 13.449 1.00 83.44 172 GLN A N 1
ATOM 1377 C CA . GLN A 1 172 ? 2.653 -5.376 13.188 1.00 83.44 172 GLN A CA 1
ATOM 1378 C C . GLN A 1 172 ? 1.452 -4.786 12.435 1.00 83.44 172 GLN A C 1
ATOM 1380 O O . GLN A 1 172 ? 0.915 -3.759 12.850 1.00 83.44 172 GLN A O 1
ATOM 1385 N N . THR A 1 173 ? 0.948 -5.478 11.412 1.00 89.12 173 THR A N 1
ATOM 1386 C CA . THR A 1 173 ? -0.268 -5.079 10.689 1.00 89.12 173 THR A CA 1
ATOM 1387 C C . THR A 1 173 ? -1.504 -5.191 11.586 1.00 89.12 173 THR A C 1
ATOM 1389 O O . THR A 1 173 ? -2.372 -4.320 11.571 1.00 89.12 173 THR A O 1
ATOM 1392 N N . THR A 1 174 ? -1.545 -6.196 12.465 1.00 90.88 174 THR A N 1
ATOM 1393 C CA . THR A 1 174 ? -2.614 -6.373 13.464 1.00 90.88 174 THR A CA 1
ATOM 1394 C C . THR A 1 174 ? -2.606 -5.283 14.533 1.00 90.88 174 THR A C 1
ATOM 1396 O O . THR A 1 174 ? -3.665 -4.776 14.921 1.00 90.88 174 THR A O 1
ATOM 1399 N N . ALA A 1 175 ? -1.424 -4.849 14.967 1.00 87.38 175 ALA A N 1
ATOM 1400 C CA . ALA A 1 175 ? -1.261 -3.703 15.848 1.00 87.38 175 ALA A CA 1
ATOM 1401 C C . ALA A 1 175 ? -1.691 -2.404 15.149 1.00 87.38 175 ALA A C 1
ATOM 1403 O O . ALA A 1 175 ? -2.412 -1.606 15.747 1.00 87.38 175 ALA A O 1
ATOM 1404 N N . ALA A 1 176 ? -1.337 -2.221 13.871 1.00 88.75 176 ALA A N 1
ATOM 1405 C CA . ALA A 1 176 ? -1.778 -1.078 13.073 1.00 88.75 176 ALA A CA 1
ATOM 1406 C C . ALA A 1 176 ? -3.307 -1.048 12.906 1.00 88.75 176 ALA A C 1
ATOM 1408 O O . ALA A 1 176 ? -3.922 0.005 13.084 1.00 88.75 176 ALA A O 1
ATOM 1409 N N . TYR A 1 177 ? -3.940 -2.196 12.645 1.00 94.12 177 TYR A N 1
ATOM 1410 C CA . TYR A 1 177 ? -5.400 -2.300 12.575 1.00 94.12 177 TYR A CA 1
ATOM 1411 C C . TYR A 1 177 ? -6.053 -1.989 13.926 1.00 94.12 177 TYR A C 1
ATOM 1413 O O . TYR A 1 177 ? -7.020 -1.232 13.991 1.00 94.12 177 TYR A O 1
ATOM 1421 N N . SER A 1 178 ? -5.479 -2.471 15.028 1.00 92.31 178 SER A N 1
ATOM 1422 C CA . SER A 1 178 ? -5.949 -2.147 16.382 1.00 92.31 178 SER A CA 1
ATOM 1423 C C . SER A 1 178 ? -5.822 -0.652 16.707 1.00 92.31 178 SER A C 1
ATOM 1425 O O . SER A 1 178 ? -6.741 -0.064 17.279 1.00 92.31 178 SER A O 1
ATOM 1427 N N . ALA A 1 179 ? -4.722 -0.012 16.298 1.00 90.50 179 ALA A N 1
ATOM 1428 C CA . ALA A 1 179 ? -4.526 1.429 16.437 1.00 90.50 179 ALA A CA 1
ATOM 1429 C C . ALA A 1 179 ? -5.529 2.226 15.590 1.00 90.50 179 ALA A C 1
ATOM 1431 O O . ALA A 1 179 ? -6.066 3.227 16.059 1.00 90.50 179 ALA A O 1
ATOM 1432 N N . TYR A 1 180 ? -5.837 1.755 14.378 1.00 95.44 180 TYR A N 1
ATOM 1433 C CA . TYR A 1 180 ? -6.884 2.341 13.545 1.00 95.44 180 TYR A CA 1
ATOM 1434 C C . TYR A 1 180 ? -8.256 2.274 14.222 1.00 95.44 180 TYR A C 1
ATOM 1436 O O . TYR A 1 180 ? -8.923 3.302 14.311 1.00 95.44 180 TYR A O 1
ATOM 1444 N N . LYS A 1 181 ? -8.649 1.118 14.775 1.00 95.62 181 LYS A N 1
ATOM 1445 C CA . LYS A 1 181 ? -9.914 0.966 15.522 1.00 95.62 181 LYS A CA 1
ATOM 1446 C C . LYS A 1 181 ? -10.023 1.984 16.653 1.00 95.62 181 LYS A C 1
ATOM 1448 O O . LYS A 1 181 ? -11.003 2.718 16.725 1.00 95.62 181 LYS A O 1
ATOM 1453 N N . LYS A 1 182 ? -8.969 2.085 17.466 1.00 94.62 182 LYS A N 1
ATOM 1454 C CA . LYS A 1 182 ? -8.891 3.054 18.563 1.00 94.62 182 LYS A CA 1
ATOM 1455 C C . LYS A 1 182 ? -9.007 4.500 18.066 1.00 94.62 182 LYS A C 1
ATOM 1457 O O . LYS A 1 182 ? -9.760 5.277 18.638 1.00 94.62 182 LYS A O 1
ATOM 1462 N N . ALA A 1 183 ? -8.314 4.854 16.984 1.00 93.50 183 ALA A N 1
ATOM 1463 C CA . ALA A 1 183 ? -8.370 6.201 16.417 1.00 93.50 183 ALA A CA 1
ATOM 1464 C C . ALA A 1 183 ? -9.757 6.549 15.839 1.00 93.50 183 ALA A C 1
ATOM 1466 O O . ALA A 1 183 ? -10.148 7.715 15.846 1.00 93.50 183 ALA A O 1
ATOM 1467 N N . VAL A 1 184 ? -10.516 5.560 15.346 1.00 96.25 184 VAL A N 1
ATOM 1468 C CA . VAL A 1 184 ? -11.919 5.766 14.951 1.00 96.25 184 VAL A CA 1
ATOM 1469 C C . VAL A 1 184 ? -12.788 6.047 16.176 1.00 96.25 184 VAL A C 1
ATOM 1471 O O . VAL A 1 184 ? -13.538 7.021 16.147 1.00 96.25 184 VAL A O 1
ATOM 1474 N N . ASP A 1 185 ? -12.653 5.263 17.250 1.00 94.81 185 ASP A N 1
ATOM 1475 C CA . ASP A 1 185 ? -13.403 5.476 18.497 1.00 94.81 185 ASP A CA 1
ATOM 1476 C C . ASP A 1 185 ? -13.108 6.870 19.099 1.00 94.81 185 ASP A C 1
ATOM 1478 O O . ASP A 1 185 ? -14.020 7.595 19.495 1.00 94.81 185 ASP A O 1
ATOM 1482 N N . GLU A 1 186 ? -11.837 7.290 19.105 1.00 94.12 186 GLU A N 1
ATOM 1483 C CA . GLU A 1 186 ? -11.411 8.620 19.572 1.00 94.12 186 GLU A CA 1
ATOM 1484 C C . GLU A 1 186 ? -11.972 9.754 18.701 1.00 94.12 186 GLU A C 1
ATOM 1486 O O . GLU A 1 186 ? -12.427 10.773 19.222 1.00 94.12 186 GLU A O 1
ATOM 1491 N N . HIS A 1 187 ? -11.981 9.578 17.377 1.00 96.00 187 HIS A N 1
ATOM 1492 C CA . HIS A 1 187 ? -12.563 10.548 16.450 1.00 96.00 187 HIS A CA 1
ATOM 1493 C C . HIS A 1 187 ? -14.080 10.682 16.626 1.00 96.00 187 HIS A C 1
ATOM 1495 O O . HIS A 1 187 ? -14.606 11.795 16.603 1.00 96.00 187 HIS A O 1
ATOM 1501 N N . GLU A 1 188 ? -14.792 9.574 16.831 1.00 94.62 188 GLU A N 1
ATOM 1502 C CA . GLU A 1 188 ? -16.230 9.590 17.112 1.00 94.62 188 GLU A CA 1
ATOM 1503 C C . GLU A 1 188 ? -16.531 10.294 18.442 1.00 94.62 188 GLU A C 1
ATOM 1505 O O . GLU A 1 188 ? -17.390 11.176 18.480 1.00 94.62 188 GLU A O 1
ATOM 1510 N N . ALA A 1 189 ? -15.774 9.994 19.502 1.00 94.88 189 ALA A N 1
ATOM 1511 C CA . ALA A 1 189 ? -15.909 10.662 20.796 1.00 94.88 189 ALA A CA 1
ATOM 1512 C C . ALA A 1 189 ? -15.644 12.177 20.704 1.00 94.88 189 ALA A C 1
ATOM 1514 O O . ALA A 1 189 ? -16.434 12.977 21.212 1.00 94.88 189 ALA A O 1
ATOM 1515 N N . ALA A 1 190 ? -14.579 12.588 20.006 1.00 91.56 190 ALA A N 1
ATOM 1516 C CA . ALA A 1 190 ? -14.292 14.001 19.750 1.00 91.56 190 ALA A CA 1
ATOM 1517 C C . ALA A 1 190 ? -15.412 14.670 18.932 1.00 91.56 190 ALA A C 1
ATOM 1519 O O . ALA A 1 190 ? -15.788 15.813 19.198 1.00 91.56 190 ALA A O 1
ATOM 1520 N N . GLY A 1 191 ? -15.994 13.940 17.976 1.00 93.62 191 GLY A N 1
ATOM 1521 C CA . GLY A 1 191 ? -17.136 14.390 17.186 1.00 93.62 191 GLY A CA 1
ATOM 1522 C C . GLY A 1 191 ? -18.377 14.655 18.037 1.00 93.62 191 GLY A C 1
ATOM 1523 O O . GLY A 1 191 ? -19.030 15.683 17.854 1.00 93.62 191 GLY A O 1
ATOM 1524 N N . GLU A 1 192 ? -18.689 13.780 18.993 1.00 95.00 192 GLU A N 1
ATOM 1525 C CA . GLU A 1 192 ? -19.805 13.985 19.924 1.00 95.00 192 GLU A CA 1
ATOM 1526 C C . GLU A 1 192 ? -19.573 15.179 20.856 1.00 95.00 192 GLU A C 1
ATOM 1528 O O . GLU A 1 192 ? -20.473 16.002 21.038 1.00 95.00 192 GLU A O 1
ATOM 1533 N N . LEU A 1 193 ? -18.356 15.349 21.379 1.00 91.62 193 LEU A N 1
ATOM 1534 C CA . LEU A 1 193 ? -18.009 16.520 22.191 1.00 91.62 193 LEU A CA 1
ATOM 1535 C C . LEU A 1 193 ? -18.135 17.824 21.392 1.00 91.62 193 LEU A C 1
ATOM 1537 O O . LEU A 1 193 ? -18.706 18.797 21.890 1.00 91.62 193 LEU A O 1
ATOM 1541 N N . PHE A 1 194 ? -17.663 17.852 20.145 1.00 90.00 194 PHE A N 1
ATOM 1542 C CA . PHE A 1 194 ? -17.799 19.019 19.272 1.00 90.00 194 PHE A CA 1
ATOM 1543 C C . PHE A 1 194 ? -19.263 19.317 18.905 1.00 90.00 194 PHE A C 1
ATOM 1545 O O . PHE A 1 194 ? -19.657 20.477 18.802 1.00 90.00 194 PHE A O 1
ATOM 1552 N N . LYS A 1 195 ? -20.116 18.295 18.747 1.00 92.12 195 LYS A N 1
ATOM 1553 C CA . LYS A 1 195 ? -21.557 18.501 18.508 1.00 92.12 195 LYS A CA 1
ATOM 1554 C C . LYS A 1 195 ? -22.257 19.182 19.685 1.00 92.12 195 LYS A C 1
ATOM 1556 O O . LYS A 1 195 ? -23.196 19.939 19.440 1.00 92.12 195 LYS A O 1
ATOM 1561 N N . GLN A 1 196 ? -21.822 18.910 20.917 1.00 92.31 196 GLN A N 1
ATOM 1562 C CA . GLN A 1 196 ? -22.386 19.519 22.127 1.00 92.31 196 GLN A CA 1
ATOM 1563 C C . GLN A 1 196 ? -22.081 21.018 22.219 1.00 92.31 196 GLN A C 1
ATOM 1565 O O . GLN A 1 196 ? -22.940 21.779 22.653 1.00 92.31 196 GLN A O 1
ATOM 1570 N N . ASP A 1 197 ? -20.889 21.440 21.789 1.00 87.31 197 ASP A N 1
ATOM 1571 C CA . ASP A 1 197 ? -20.514 22.852 21.718 1.00 87.31 197 ASP A CA 1
ATOM 1572 C C . ASP A 1 197 ? -19.649 23.126 20.485 1.00 87.31 197 ASP A C 1
ATOM 1574 O O . ASP A 1 197 ? -18.437 22.910 20.469 1.00 87.31 197 ASP A O 1
ATOM 1578 N N . LYS A 1 198 ? -20.307 23.624 19.437 1.00 87.19 198 LYS A N 1
ATOM 1579 C CA . LY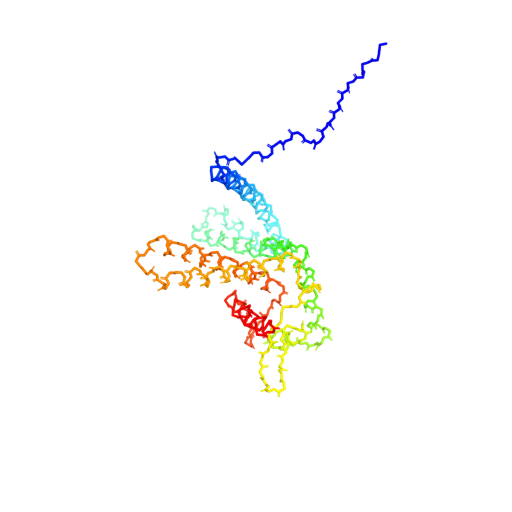S A 1 198 ? -19.679 23.929 18.146 1.00 87.19 198 LYS A CA 1
ATOM 1580 C C . LYS A 1 198 ? -18.863 25.221 18.162 1.00 87.19 198 LYS A C 1
ATOM 1582 O O . LYS A 1 198 ? -18.194 25.507 17.171 1.00 87.19 198 LYS A O 1
ATOM 1587 N N . SER A 1 199 ? -18.982 26.022 19.221 1.00 85.81 199 SER A N 1
ATOM 1588 C CA . SER A 1 199 ? -18.285 27.303 19.359 1.00 85.81 199 SER A CA 1
ATOM 1589 C C . SER A 1 199 ? -16.946 27.184 20.090 1.00 85.81 199 SER A C 1
ATOM 1591 O O . SER A 1 199 ? -16.157 28.123 20.065 1.00 85.81 199 SER A O 1
ATOM 1593 N N . ASP A 1 200 ? -16.674 26.024 20.695 1.00 87.75 200 ASP A N 1
ATOM 1594 C CA . ASP A 1 200 ? -15.430 25.736 21.403 1.00 87.75 200 ASP A CA 1
ATOM 1595 C C . ASP A 1 200 ? -14.306 25.360 20.419 1.00 87.75 200 ASP A C 1
ATOM 1597 O O . ASP A 1 200 ? -14.249 24.250 19.872 1.00 87.75 200 ASP A O 1
ATOM 1601 N N . ASP A 1 201 ? -13.387 26.302 20.203 1.00 83.06 201 ASP A N 1
ATOM 1602 C CA . ASP A 1 201 ? -12.225 26.122 19.330 1.00 83.06 201 ASP A CA 1
ATOM 1603 C C . ASP A 1 201 ? -11.303 24.978 19.789 1.00 83.06 201 ASP A C 1
ATOM 1605 O O . ASP A 1 201 ? -10.671 24.335 18.946 1.00 83.06 201 ASP A O 1
ATOM 1609 N N . ASN A 1 202 ? -11.254 24.652 21.088 1.00 85.81 202 ASN A N 1
ATOM 1610 C CA . ASN A 1 202 ? -10.458 23.519 21.569 1.00 85.81 202 ASN A CA 1
ATOM 1611 C C . ASN A 1 202 ? -11.063 22.194 21.100 1.00 85.81 202 ASN A C 1
ATOM 1613 O O . ASN A 1 202 ? -10.352 21.360 20.543 1.00 85.81 202 ASN A O 1
ATOM 1617 N N . ARG A 1 203 ? -12.390 22.035 21.201 1.00 84.94 203 ARG A N 1
ATOM 1618 C CA . ARG A 1 203 ? -13.089 20.830 20.712 1.00 84.94 203 ARG A CA 1
ATOM 1619 C C . ARG A 1 203 ? -12.974 20.671 19.203 1.00 84.94 203 ARG A C 1
ATOM 1621 O O . ARG A 1 203 ? -12.848 19.555 18.701 1.00 84.94 203 ARG A O 1
ATOM 1628 N N . ARG A 1 204 ? -12.996 21.786 18.468 1.00 81.62 204 ARG A N 1
ATOM 1629 C CA . ARG A 1 204 ? -12.739 21.783 17.024 1.00 81.62 204 ARG A CA 1
ATOM 1630 C C . ARG A 1 204 ? -11.326 21.284 16.713 1.00 81.62 204 ARG A C 1
ATOM 1632 O O . ARG A 1 204 ? -11.163 20.456 15.817 1.00 81.62 204 ARG A O 1
ATOM 1639 N N . ASN A 1 205 ? -10.317 21.773 17.433 1.00 79.19 205 ASN A N 1
ATOM 1640 C CA . ASN A 1 205 ? -8.927 21.357 17.245 1.00 79.19 205 ASN A CA 1
ATOM 1641 C C . ASN A 1 205 ? -8.715 19.880 17.612 1.00 79.19 205 ASN A C 1
ATOM 1643 O O . ASN A 1 205 ? -8.050 19.159 16.866 1.00 79.19 205 ASN A O 1
ATOM 1647 N N . ASP A 1 206 ? -9.337 19.410 18.694 1.00 81.44 206 ASP A N 1
ATOM 1648 C CA . ASP A 1 206 ? -9.295 18.006 19.110 1.00 81.44 206 ASP A CA 1
ATOM 1649 C C . ASP A 1 206 ? -9.919 17.081 18.057 1.00 81.44 206 ASP A C 1
ATOM 1651 O O . ASP A 1 206 ? -9.324 16.062 17.699 1.00 81.44 206 ASP A O 1
ATOM 1655 N N . LEU A 1 207 ? -11.064 17.469 17.480 1.00 85.19 207 LEU A N 1
ATOM 1656 C CA . LEU A 1 207 ? -11.695 16.731 16.383 1.00 85.19 207 LEU A CA 1
ATOM 1657 C C . LEU A 1 207 ? -10.780 16.635 15.152 1.00 85.19 207 LEU A C 1
ATOM 1659 O O . LEU A 1 207 ? -10.635 15.557 14.575 1.00 85.19 207 LEU A O 1
ATOM 1663 N N . ILE A 1 208 ? -10.129 17.736 14.760 1.00 79.19 208 ILE A N 1
ATOM 1664 C CA . ILE A 1 208 ? -9.185 17.746 13.629 1.00 79.19 208 ILE A CA 1
ATOM 1665 C C . ILE A 1 208 ? -7.998 16.817 13.909 1.00 79.19 208 ILE A C 1
ATOM 1667 O O . ILE A 1 208 ? -7.613 16.029 13.042 1.00 79.19 208 ILE A O 1
ATOM 1671 N N . LYS A 1 209 ? -7.432 16.871 15.119 1.00 77.06 209 LYS A N 1
ATOM 1672 C CA . LYS A 1 209 ? -6.308 16.018 15.525 1.00 77.06 209 LYS A CA 1
ATOM 1673 C C . LYS A 1 209 ? -6.691 14.536 15.498 1.00 77.06 209 LYS A C 1
ATOM 1675 O O . LYS A 1 209 ? -5.930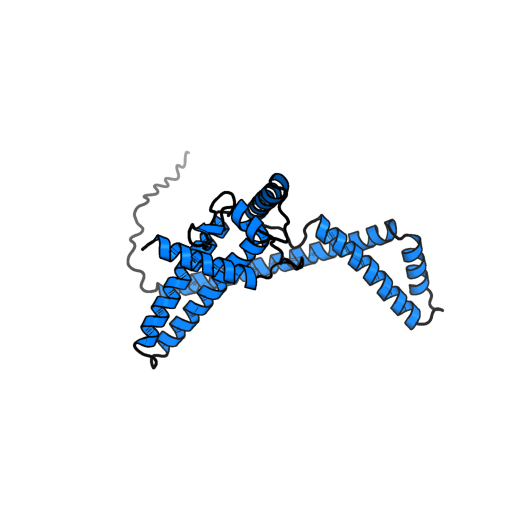 13.723 14.968 1.00 77.06 209 LYS A O 1
ATOM 1680 N N . ALA A 1 210 ? -7.876 14.197 16.003 1.00 79.38 210 ALA A N 1
ATOM 1681 C CA . ALA A 1 210 ? -8.393 12.834 15.981 1.00 79.38 210 ALA A CA 1
ATOM 1682 C C . ALA A 1 210 ? -8.665 12.343 14.546 1.00 79.38 210 ALA A C 1
ATOM 1684 O O . ALA A 1 210 ? -8.300 11.218 14.203 1.00 79.38 210 ALA A O 1
ATOM 1685 N N . ASP A 1 211 ? -9.215 13.189 13.664 1.00 80.25 211 ASP A N 1
ATOM 1686 C CA . ASP A 1 211 ? -9.427 12.825 12.255 1.00 80.25 211 ASP A CA 1
ATOM 1687 C C . ASP A 1 211 ? -8.099 12.597 11.521 1.00 80.25 211 ASP A C 1
ATOM 1689 O O . ASP A 1 211 ? -7.961 11.638 10.759 1.00 80.25 211 ASP A O 1
ATOM 1693 N N . MET A 1 212 ? -7.085 13.431 11.779 1.00 77.38 212 MET A N 1
ATOM 1694 C CA . MET A 1 212 ? -5.744 13.219 11.234 1.00 77.38 212 MET A CA 1
ATOM 1695 C C . MET A 1 212 ? -5.170 11.876 11.693 1.00 77.38 212 MET A C 1
ATOM 1697 O O . MET A 1 212 ? -4.756 11.082 10.846 1.00 77.38 212 MET A O 1
ATOM 1701 N N . ALA A 1 213 ? -5.190 11.584 12.998 1.00 74.75 213 ALA A N 1
ATOM 1702 C CA . ALA A 1 213 ? -4.705 10.315 13.546 1.00 74.75 213 ALA A CA 1
ATOM 1703 C C . ALA A 1 213 ? -5.428 9.106 12.927 1.00 74.75 213 ALA A C 1
ATOM 1705 O O . ALA A 1 213 ? -4.779 8.159 12.472 1.00 74.75 213 ALA A O 1
ATOM 1706 N N . ARG A 1 214 ? -6.760 9.181 12.804 1.00 90.94 214 ARG A N 1
ATOM 1707 C CA . ARG A 1 214 ? -7.594 8.172 12.138 1.00 90.94 214 ARG A CA 1
ATOM 1708 C C . ARG A 1 214 ? -7.158 7.936 10.692 1.00 90.94 214 ARG A C 1
ATOM 1710 O O . ARG A 1 214 ? -6.970 6.787 10.295 1.00 90.94 214 ARG A O 1
ATOM 1717 N N . ARG A 1 215 ? -6.967 9.000 9.901 1.00 82.56 215 ARG A N 1
ATOM 1718 C CA . ARG A 1 215 ? -6.524 8.900 8.496 1.00 82.56 215 ARG A CA 1
ATOM 1719 C C . ARG A 1 215 ? -5.119 8.311 8.376 1.00 82.56 215 ARG A C 1
ATOM 1721 O O . ARG A 1 215 ? -4.891 7.475 7.504 1.00 82.56 215 ARG A O 1
ATOM 1728 N N . TYR A 1 216 ? -4.188 8.718 9.240 1.00 76.81 216 TYR A N 1
ATOM 1729 C CA . TYR A 1 216 ? -2.831 8.167 9.252 1.00 76.81 216 TYR A CA 1
ATOM 1730 C C . TYR A 1 216 ? -2.832 6.669 9.554 1.00 76.81 216 TYR A C 1
ATOM 1732 O O . TYR A 1 216 ? -2.196 5.906 8.823 1.00 76.81 216 TYR A O 1
ATOM 1740 N N . ALA A 1 217 ? -3.585 6.242 10.570 1.00 82.19 217 ALA A N 1
ATOM 1741 C CA . ALA A 1 217 ? -3.715 4.833 10.918 1.00 82.19 217 ALA A CA 1
ATOM 1742 C C . ALA A 1 217 ? -4.386 4.031 9.788 1.00 82.19 217 ALA A C 1
ATOM 1744 O O . ALA A 1 217 ? -3.881 2.981 9.399 1.00 82.19 217 ALA A O 1
ATOM 1745 N N . HIS A 1 218 ? -5.451 4.561 9.174 1.00 90.31 218 HIS A N 1
ATOM 1746 C CA . HIS A 1 218 ? -6.132 3.912 8.044 1.00 90.31 218 HIS A CA 1
ATOM 1747 C C . HIS A 1 218 ? -5.197 3.699 6.847 1.00 90.31 218 HIS A C 1
ATOM 1749 O O . HIS A 1 218 ? -5.168 2.618 6.263 1.00 90.31 218 HIS A O 1
ATOM 1755 N N . ASN A 1 219 ? -4.385 4.708 6.516 1.00 86.00 219 ASN A N 1
ATOM 1756 C CA . ASN A 1 219 ? -3.395 4.630 5.440 1.00 86.00 219 ASN A CA 1
ATOM 1757 C C . ASN A 1 219 ? -2.235 3.679 5.758 1.00 86.00 219 ASN A C 1
ATOM 1759 O O . ASN A 1 219 ? -1.630 3.134 4.838 1.00 86.00 219 ASN A O 1
ATOM 1763 N N . ALA A 1 220 ? -1.868 3.502 7.029 1.00 83.56 220 ALA A N 1
ATOM 1764 C CA . ALA A 1 220 ? -0.872 2.506 7.416 1.00 83.56 220 ALA A CA 1
ATOM 1765 C C . ALA A 1 220 ? -1.392 1.088 7.138 1.00 83.56 220 ALA A C 1
ATOM 1767 O O . ALA A 1 220 ? -0.748 0.342 6.408 1.00 83.56 220 ALA A O 1
ATOM 1768 N N . VAL A 1 221 ? -2.606 0.772 7.600 1.00 92.00 221 VAL A N 1
ATOM 1769 C CA . VAL A 1 221 ? -3.227 -0.544 7.371 1.00 92.00 221 VAL A CA 1
ATOM 1770 C C . VAL A 1 221 ? -3.460 -0.801 5.879 1.00 92.00 221 VAL A C 1
ATOM 1772 O O . VAL A 1 221 ? -3.161 -1.885 5.389 1.00 92.00 221 VAL A O 1
ATOM 1775 N N . ALA A 1 222 ? -3.933 0.198 5.125 1.00 92.81 222 ALA A N 1
ATOM 1776 C CA . ALA A 1 222 ? -4.170 0.056 3.687 1.00 92.81 222 ALA A CA 1
ATOM 1777 C C . ALA A 1 222 ? -2.889 -0.246 2.892 1.00 92.81 222 ALA A C 1
ATOM 1779 O O . ALA A 1 222 ? -2.936 -1.004 1.923 1.00 92.81 222 ALA A O 1
ATOM 1780 N N . ARG A 1 223 ? -1.744 0.314 3.303 1.00 89.31 223 ARG A N 1
ATOM 1781 C CA . ARG A 1 223 ? -0.441 0.017 2.688 1.00 89.31 223 ARG A CA 1
ATOM 1782 C C . ARG A 1 223 ? -0.022 -1.428 2.931 1.00 89.31 223 ARG A C 1
ATOM 1784 O O . ARG A 1 223 ? 0.383 -2.093 1.980 1.00 89.31 223 ARG A O 1
ATOM 1791 N N . ASP A 1 224 ? -0.171 -1.920 4.156 1.00 90.94 224 ASP A N 1
ATOM 1792 C CA . ASP A 1 224 ? 0.133 -3.314 4.491 1.00 90.94 224 ASP A CA 1
ATOM 1793 C C . ASP A 1 224 ? -0.796 -4.275 3.745 1.00 90.94 224 ASP A C 1
ATOM 1795 O O . ASP A 1 224 ? -0.333 -5.218 3.115 1.00 90.94 224 ASP A O 1
ATOM 1799 N N . PHE A 1 225 ? -2.100 -3.994 3.719 1.00 94.00 225 PHE A N 1
ATOM 1800 C CA . PHE A 1 225 ? -3.083 -4.807 2.996 1.00 94.00 225 PHE A CA 1
ATOM 1801 C C . PHE A 1 225 ? -2.784 -4.865 1.501 1.00 94.00 225 PHE A C 1
ATOM 1803 O O . PHE A 1 225 ? -2.835 -5.939 0.905 1.00 94.00 225 PHE A O 1
ATOM 1810 N N . LYS A 1 226 ? -2.418 -3.728 0.899 1.00 93.31 226 LYS A N 1
ATOM 1811 C CA . LYS A 1 226 ? -1.998 -3.672 -0.503 1.00 93.31 226 LYS A CA 1
ATOM 1812 C C . LYS A 1 226 ? -0.800 -4.574 -0.762 1.00 93.31 226 LYS A C 1
ATOM 1814 O O . LYS A 1 226 ? -0.798 -5.314 -1.742 1.00 93.31 226 LYS A O 1
ATOM 1819 N N . LYS A 1 227 ? 0.202 -4.509 0.115 1.00 90.31 227 LYS A N 1
ATOM 1820 C CA . LYS A 1 227 ? 1.405 -5.334 0.031 1.00 90.31 227 LYS A CA 1
ATOM 1821 C C . LYS A 1 227 ? 1.096 -6.813 0.241 1.00 90.31 227 LYS A C 1
ATOM 1823 O O . LYS A 1 227 ? 1.706 -7.629 -0.430 1.00 90.31 227 LYS A O 1
ATOM 1828 N N . ILE A 1 228 ? 0.196 -7.171 1.148 1.00 92.81 228 ILE A N 1
ATOM 1829 C CA . ILE A 1 228 ? -0.099 -8.571 1.473 1.00 92.81 228 ILE A CA 1
ATOM 1830 C C . ILE A 1 228 ? -0.987 -9.197 0.395 1.00 92.81 228 ILE A C 1
ATOM 1832 O O . ILE A 1 228 ? -0.630 -10.224 -0.172 1.00 92.81 228 ILE A O 1
ATOM 1836 N N . PHE A 1 229 ? -2.122 -8.572 0.079 1.00 93.44 229 PHE A N 1
ATOM 1837 C CA . PHE A 1 229 ? -3.120 -9.181 -0.798 1.00 93.44 229 PHE A CA 1
ATOM 1838 C C . PHE A 1 229 ? -2.817 -9.003 -2.288 1.00 93.44 229 PHE A C 1
ATOM 1840 O O . PHE A 1 229 ? -3.000 -9.937 -3.069 1.00 93.44 229 PHE A O 1
ATOM 1847 N N . GLY A 1 230 ? -2.355 -7.822 -2.714 1.00 91.38 230 GLY A N 1
ATOM 1848 C CA . GLY A 1 230 ? -2.067 -7.555 -4.129 1.00 91.38 230 GLY A CA 1
ATOM 1849 C C . GLY A 1 230 ? -3.239 -7.888 -5.067 1.00 91.38 230 GLY A C 1
ATOM 1850 O O . GLY A 1 230 ? -3.043 -8.569 -6.071 1.00 91.38 230 GLY A O 1
ATOM 1851 N N . LEU A 1 231 ? -4.458 -7.489 -4.693 1.00 93.50 231 LEU A N 1
ATOM 1852 C CA . LEU A 1 231 ? -5.688 -7.680 -5.465 1.00 93.50 231 LEU A CA 1
ATOM 1853 C C . LEU A 1 231 ? -5.708 -6.824 -6.735 1.00 93.50 231 LEU A C 1
ATOM 1855 O O . LEU A 1 231 ? -5.158 -5.718 -6.757 1.00 93.50 231 LEU A O 1
ATOM 1859 N N . ASN A 1 232 ? -6.439 -7.308 -7.737 1.00 92.44 232 ASN A N 1
ATOM 1860 C CA . ASN A 1 232 ? -6.748 -6.585 -8.963 1.00 92.44 232 ASN A CA 1
ATOM 1861 C C . ASN A 1 232 ? -8.264 -6.416 -9.120 1.00 92.44 232 ASN A C 1
ATOM 1863 O O . ASN A 1 232 ? -9.056 -7.211 -8.615 1.00 92.44 232 ASN A O 1
ATOM 1867 N N . HIS A 1 233 ? -8.662 -5.386 -9.858 1.00 91.50 233 HIS A N 1
ATOM 1868 C CA . HIS A 1 233 ? -10.010 -5.235 -10.392 1.00 91.50 233 HIS A CA 1
ATOM 1869 C C . HIS A 1 233 ? -10.272 -6.286 -11.486 1.00 91.50 233 HIS A C 1
ATOM 1871 O O . HIS A 1 233 ? -9.319 -6.815 -12.068 1.00 91.50 233 HIS A O 1
ATOM 1877 N N . PRO A 1 234 ? -11.547 -6.568 -11.827 1.00 91.62 234 PRO A N 1
ATOM 1878 C CA . PRO A 1 234 ? -11.902 -7.526 -12.883 1.00 91.62 234 PRO A CA 1
ATOM 1879 C C . PRO A 1 234 ? -11.302 -7.232 -14.261 1.00 91.62 234 PRO A C 1
ATOM 1881 O O . PRO A 1 234 ? -11.133 -8.143 -15.069 1.00 91.62 234 PRO A O 1
ATOM 1884 N N . ASP A 1 235 ? -10.956 -5.973 -14.530 1.00 89.88 235 ASP A N 1
ATOM 1885 C CA . ASP A 1 235 ? -10.277 -5.541 -15.754 1.00 89.88 235 ASP A CA 1
ATOM 1886 C C . ASP A 1 235 ? -8.749 -5.760 -15.726 1.00 89.88 235 ASP A C 1
ATOM 1888 O O . ASP A 1 235 ? -8.059 -5.443 -16.694 1.00 89.88 235 ASP A O 1
ATOM 1892 N N . GLY A 1 236 ? -8.218 -6.312 -14.631 1.00 87.12 236 GLY A N 1
ATOM 1893 C CA . GLY A 1 236 ? -6.797 -6.565 -14.410 1.00 87.12 236 GLY A CA 1
ATOM 1894 C C . GLY A 1 236 ? -6.020 -5.379 -13.842 1.00 87.12 236 GLY A C 1
ATOM 1895 O O . GLY A 1 236 ? -4.816 -5.503 -13.615 1.00 87.12 236 GLY A O 1
ATOM 1896 N N . THR A 1 237 ? -6.663 -4.234 -13.592 1.00 90.12 237 THR A N 1
ATOM 1897 C CA . THR A 1 237 ? -5.981 -3.087 -12.982 1.00 90.12 237 THR A CA 1
ATOM 1898 C C . THR A 1 237 ? -5.710 -3.340 -11.492 1.00 90.12 237 THR A C 1
ATOM 1900 O O . THR A 1 237 ? -6.611 -3.770 -10.772 1.00 90.12 237 THR A O 1
ATOM 1903 N N . PRO A 1 238 ? -4.494 -3.086 -10.970 1.00 89.50 238 PRO A N 1
ATOM 1904 C CA . PRO A 1 238 ? -4.210 -3.307 -9.553 1.00 89.50 238 PRO A CA 1
ATOM 1905 C C . PRO A 1 238 ? -5.037 -2.407 -8.633 1.00 89.50 238 PRO A C 1
ATOM 1907 O O . PRO A 1 238 ? -5.209 -1.216 -8.911 1.00 89.50 238 PRO A O 1
ATOM 1910 N N . TYR A 1 239 ? -5.475 -2.942 -7.491 1.00 90.88 239 TYR A N 1
ATOM 1911 C CA . TYR A 1 239 ? -6.124 -2.141 -6.454 1.00 90.88 239 TYR A CA 1
ATOM 1912 C C . TYR A 1 239 ? -5.187 -1.031 -5.956 1.00 90.88 239 TYR A C 1
ATOM 1914 O O . TYR A 1 239 ? -4.019 -1.248 -5.605 1.00 90.88 239 TYR A O 1
ATOM 1922 N N . ALA A 1 240 ? -5.727 0.178 -5.864 1.00 89.44 240 ALA A N 1
ATOM 1923 C CA . ALA A 1 240 ? -5.079 1.313 -5.236 1.00 89.44 240 ALA A CA 1
ATOM 1924 C C . ALA A 1 240 ? -5.343 1.319 -3.721 1.00 89.44 240 ALA A C 1
ATOM 1926 O O . ALA A 1 240 ? -6.252 0.669 -3.215 1.00 89.44 240 ALA A O 1
ATOM 1927 N N . GLU A 1 241 ? -4.589 2.123 -2.965 1.00 85.25 241 GLU A N 1
ATOM 1928 C CA . GLU A 1 241 ? -4.776 2.229 -1.506 1.00 85.25 241 GLU A CA 1
ATOM 1929 C C . GLU A 1 241 ? -6.199 2.646 -1.104 1.00 85.25 241 GLU A C 1
ATOM 1931 O O . GLU A 1 241 ? -6.659 2.291 -0.023 1.00 85.25 241 GLU A O 1
ATOM 1936 N N . LYS A 1 242 ? -6.909 3.397 -1.960 1.00 90.38 242 LYS A N 1
ATOM 1937 C CA . LYS A 1 242 ? -8.308 3.776 -1.709 1.00 90.38 242 LYS A CA 1
ATOM 1938 C C . LYS A 1 242 ? -9.237 2.559 -1.650 1.00 90.38 242 LYS A C 1
ATOM 1940 O O . LYS A 1 242 ? -10.104 2.533 -0.788 1.00 90.38 242 LYS A O 1
ATOM 1945 N N . ASP A 1 243 ? -8.994 1.553 -2.486 1.00 93.31 243 ASP A N 1
ATOM 1946 C CA . ASP A 1 243 ? -9.845 0.368 -2.592 1.00 93.31 243 ASP A CA 1
ATOM 1947 C C . ASP A 1 243 ? -9.665 -0.494 -1.328 1.00 93.31 243 ASP A C 1
ATOM 1949 O O . ASP A 1 243 ? -10.625 -0.954 -0.713 1.00 93.31 243 ASP A O 1
ATOM 1953 N N . TYR A 1 244 ? -8.423 -0.602 -0.839 1.00 94.81 244 TYR A N 1
ATOM 1954 C CA . TYR A 1 244 ? -8.138 -1.235 0.452 1.00 94.81 244 TYR A CA 1
ATOM 1955 C C . TYR A 1 244 ? -8.712 -0.459 1.636 1.00 94.81 244 TYR A C 1
ATOM 1957 O O . TYR A 1 244 ? -9.160 -1.068 2.603 1.00 94.81 244 TYR A O 1
ATOM 1965 N N . ARG A 1 245 ? -8.731 0.879 1.585 1.00 94.00 245 ARG A N 1
ATOM 1966 C CA . ARG A 1 245 ? -9.363 1.684 2.638 1.00 94.00 245 ARG A CA 1
ATOM 1967 C C . ARG A 1 245 ? -10.854 1.384 2.769 1.00 94.00 245 ARG A C 1
ATOM 1969 O O . ARG A 1 245 ? -11.329 1.281 3.899 1.00 94.00 245 ARG A O 1
ATOM 1976 N N . GLU A 1 246 ? -11.562 1.241 1.653 1.00 93.50 246 GLU A N 1
ATOM 1977 C CA . GLU A 1 246 ? -12.980 0.862 1.637 1.00 93.50 246 GLU A CA 1
ATOM 1978 C C . GLU A 1 246 ? -13.176 -0.535 2.236 1.00 93.50 246 GLU A C 1
ATOM 1980 O O . GLU A 1 246 ? -13.955 -0.692 3.173 1.00 93.50 246 GLU A O 1
ATOM 1985 N N . LEU A 1 247 ? -12.371 -1.515 1.811 1.00 93.62 247 LEU A N 1
ATOM 1986 C CA . LEU A 1 247 ? -12.385 -2.868 2.376 1.00 93.62 247 LEU A CA 1
ATOM 1987 C C . LEU A 1 247 ? -12.173 -2.874 3.904 1.00 93.62 247 LEU A C 1
ATOM 1989 O O . LEU A 1 247 ? -12.900 -3.538 4.640 1.00 93.62 247 LEU A O 1
ATOM 1993 N N . ILE A 1 248 ? -11.189 -2.118 4.395 1.00 94.88 248 ILE A N 1
ATOM 1994 C CA . ILE A 1 248 ? -10.880 -2.008 5.830 1.00 94.88 248 ILE A CA 1
ATOM 1995 C C . ILE A 1 248 ? -12.029 -1.336 6.600 1.00 94.88 248 ILE A C 1
ATOM 1997 O O . ILE A 1 248 ? -12.293 -1.693 7.749 1.00 94.88 248 ILE A O 1
ATOM 2001 N N . ALA A 1 249 ? -12.724 -0.371 5.990 1.00 93.19 249 ALA A N 1
ATOM 2002 C CA . ALA A 1 249 ? -13.889 0.258 6.606 1.00 93.19 249 ALA A CA 1
ATOM 2003 C C . ALA A 1 249 ? -15.059 -0.735 6.741 1.00 93.19 249 ALA A C 1
ATOM 2005 O O . ALA A 1 249 ? -15.676 -0.801 7.803 1.00 93.19 249 ALA A O 1
ATOM 2006 N N . GLU A 1 250 ? -15.309 -1.563 5.723 1.00 92.31 250 GLU A N 1
ATOM 2007 C CA . GLU A 1 250 ? -16.319 -2.634 5.772 1.00 92.31 250 GLU A CA 1
ATOM 2008 C C . GLU A 1 250 ? -15.986 -3.708 6.827 1.00 92.31 250 GLU A C 1
ATOM 2010 O O . GLU A 1 250 ? -16.867 -4.178 7.559 1.00 92.31 250 GLU A O 1
ATOM 2015 N N . MET A 1 251 ? -14.700 -4.053 6.982 1.00 92.88 251 MET A N 1
ATOM 2016 C CA . MET A 1 251 ? -14.236 -4.915 8.080 1.00 92.88 251 MET A CA 1
ATOM 2017 C C . MET A 1 251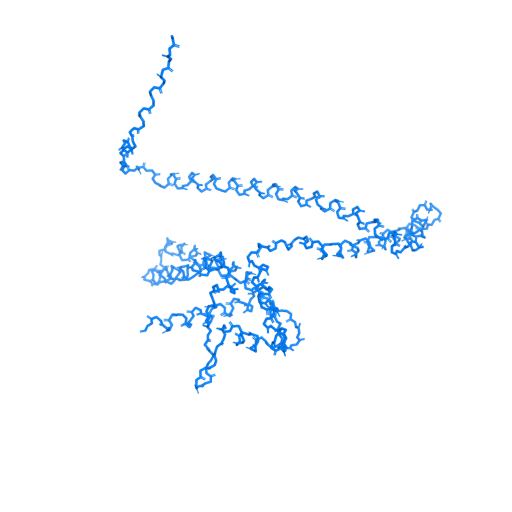 ? -14.547 -4.309 9.449 1.00 92.88 251 MET A C 1
ATOM 2019 O O . MET A 1 251 ? -15.040 -5.006 10.334 1.00 92.88 251 MET A O 1
ATOM 2023 N N . LEU A 1 252 ? -14.301 -3.008 9.631 1.00 92.25 252 LEU A N 1
ATOM 2024 C CA . LEU A 1 252 ? -14.571 -2.328 10.896 1.00 92.25 252 LEU A CA 1
ATOM 2025 C C . LEU A 1 252 ? -16.063 -2.337 11.252 1.00 92.25 252 LEU A C 1
ATOM 2027 O O . LEU A 1 252 ? -16.421 -2.552 12.413 1.00 92.25 252 LEU A O 1
ATOM 2031 N N . VAL A 1 253 ? -16.930 -2.105 10.263 1.00 89.75 253 VAL A N 1
ATOM 2032 C CA . VAL A 1 253 ? -18.388 -2.164 10.438 1.00 89.75 253 VAL A CA 1
ATOM 2033 C C . VAL A 1 253 ? -18.803 -3.559 10.903 1.00 89.75 253 VAL A C 1
ATOM 2035 O O . VAL A 1 253 ? -19.523 -3.690 11.894 1.00 89.75 253 VAL A O 1
ATOM 2038 N N . THR A 1 254 ? -18.291 -4.596 10.242 1.00 85.50 254 THR A N 1
ATOM 2039 C CA . THR A 1 254 ? -18.573 -5.994 10.588 1.00 85.50 254 THR A CA 1
ATOM 2040 C C . THR A 1 254 ? -18.070 -6.351 11.993 1.00 85.50 254 THR A C 1
ATOM 2042 O O . THR A 1 254 ? -18.798 -6.946 12.789 1.00 85.50 254 THR A O 1
ATOM 2045 N N . ASP A 1 255 ? -16.849 -5.940 12.342 1.00 84.62 255 ASP A N 1
ATOM 2046 C CA . ASP A 1 255 ? -16.255 -6.143 13.669 1.00 84.62 255 ASP A CA 1
ATOM 2047 C C . ASP A 1 255 ? -17.097 -5.522 14.792 1.00 84.62 255 ASP A C 1
ATOM 2049 O O . ASP A 1 255 ? -17.164 -6.072 15.892 1.00 84.62 255 ASP A O 1
ATOM 2053 N N . ARG A 1 256 ? -17.704 -4.355 14.544 1.00 84.25 256 ARG A N 1
ATOM 2054 C CA . ARG A 1 256 ? -18.568 -3.669 15.514 1.00 84.25 256 ARG A CA 1
ATOM 2055 C C . ARG A 1 256 ? -19.934 -4.343 15.639 1.00 84.25 256 ARG A C 1
ATOM 2057 O O . ARG A 1 256 ? -20.428 -4.455 16.755 1.00 84.25 256 ARG A O 1
ATOM 2064 N N . GLN A 1 257 ? -20.499 -4.836 14.535 1.00 79.56 257 GLN A N 1
ATOM 2065 C CA . GLN A 1 257 ? -21.768 -5.578 14.537 1.00 79.56 257 GLN A CA 1
ATOM 2066 C C . GLN A 1 257 ? -21.665 -6.905 15.303 1.00 79.56 257 GLN A C 1
ATOM 2068 O O . GLN A 1 257 ? -22.601 -7.266 15.998 1.00 79.56 257 GLN A O 1
ATOM 2073 N N . ASN A 1 258 ? -20.520 -7.592 15.249 1.00 66.19 258 ASN A N 1
ATOM 2074 C CA . ASN A 1 258 ? -20.310 -8.855 15.975 1.00 66.19 258 ASN A CA 1
ATOM 2075 C C . ASN A 1 258 ? -19.992 -8.683 17.477 1.00 66.19 258 ASN A C 1
ATOM 2077 O O . ASN A 1 258 ? -19.888 -9.676 18.194 1.00 66.19 258 ASN A O 1
ATOM 2081 N N . LYS A 1 259 ? -19.756 -7.450 17.949 1.00 58.41 259 LYS A N 1
ATOM 2082 C CA . LYS A 1 259 ? -19.486 -7.135 19.366 1.00 58.41 259 LYS A CA 1
ATOM 2083 C C . LYS A 1 259 ? -20.731 -6.677 20.140 1.00 58.41 259 LYS A C 1
ATOM 2085 O O . LYS A 1 259 ? -20.623 -6.492 21.353 1.00 58.41 259 LYS A O 1
ATOM 2090 N N . GLN A 1 260 ? -21.844 -6.441 19.447 1.00 44.19 260 GLN A N 1
ATOM 2091 C CA . GLN A 1 260 ? -23.154 -6.098 20.014 1.00 44.19 260 GLN A CA 1
ATOM 2092 C C . GLN A 1 260 ? -24.010 -7.354 20.150 1.00 44.19 260 GLN A C 1
ATOM 2094 O O . GLN A 1 260 ? -24.795 -7.398 21.121 1.00 44.19 260 GLN A O 1
#

Radius of gyration: 27.91 Å; chains: 1; bounding box: 74×51×85 Å

pLDDT: mean 80.22, std 15.0, range [36.22, 96.25]

Foldseek 3Di:
DDDDPDDPPPPPPPPPDPDPCVVVVVVVVVVVVVVVVVVVVVVVVVVLVVVLVVLLVVLLVVLCVVPVVLLVVLVCQLPDPVHDVVSNVVSVVVSVVSSVVSSVVVCVVVVPVPPDPVLLVVLQVVLVCLCVVVVHDLQPVVVSCVSLVQWDQDPVRDIAGADSDPPNADPVLVVLLVQLLVLVVQLVVLVVVCVVPVPDVVSVVSNVVSVVSNVVSLLVNLVSCCSNNQGHHNVRHTDDSVNSSVSSVSNSVNVVVVVD

Secondary structure (DSSP, 8-state):
----------TT-------TTHHHHHHHHHHHHHHHHHHHHHHHHHHHHHHHHHHHHHHHHHHHHHSHHHHHHHHHHHH-TTS-HHHHHHHHHHHHHHHHHHHHHHHHHTTTT----HHHHHHHHHHHHHHHHTT--TT-HHHHHHHTTSEEE-TTS-EEE----TTTS-HHHHHHHHHHHHHHHHHHHHHHHHHH-TT-HHHHHHHHHHHHHHHHHHHHHHHHHHHHH--B-TTSPBPPHHHHHHHHHHHHHHHHHTT-